Protein AF-A0A0S2LKZ5-F1 (afdb_monomer)

Foldseek 3Di:
DEEAALFAWKQWLNDTATPADVLSCPQPPHDPVVSVVVNVVVLVVVQPDQKDKGFDPVCVVVVPPDTDIDIDGNTDMGHPCRVQVVVVHDYDYHNHGPLADGDPVSVVSLVVVLVPDDPPDDDDYDYPPCAASVLLSQLVSVCVVDVVPDPSVRSLVVSCVVCVHDLQDPPDDPVVPPSNVSSVNSNVVNVD

InterPro domains:
  IPR000387 Tyrosine-specific protein phosphatases domain [PS50056] (108-174)
  IPR016130 Protein-tyrosine phosphatase, active site [PS00383] (125-135)
  IPR029021 Protein-tyrosine phosphatase-like [G3DSA:3.90.190.10] (1-192)
  IPR029021 Protein-tyrosine phosphatase-like [SSF52799] (2-164)

Mean predicted aligned error: 5.83 Å

Radius of gyration: 17.97 Å; Cα contacts (8 Å, |Δi|>4): 237; chains: 1; bounding box: 37×39×51 Å

Organism: Xanthomonas campestris pv. campestris (NCBI:txid340)

pLDDT: mean 88.39, std 14.22, range [44.22, 98.44]

Solvent-accessible surface area (backbone atoms only — not comparable to full-atom values): 11275 Å² total; per-residue (Å²): 64,39,40,35,48,26,44,36,53,34,32,51,62,84,40,86,46,62,67,77,41,80,83,45,50,63,37,62,92,53,54,64,68,57,28,52,50,50,27,52,51,50,52,54,59,54,70,72,40,61,62,49,78,47,67,41,67,70,29,65,72,66,66,41,94,76,51,55,63,51,80,38,71,64,53,59,70,39,48,63,59,57,54,39,45,75,72,74,42,66,71,44,83,32,65,31,46,66,76,53,62,72,51,70,70,51,49,54,52,48,52,55,50,61,72,70,53,58,92,87,62,77,89,48,69,35,40,96,78,61,27,59,63,21,48,52,54,52,51,50,53,47,44,78,75,36,54,92,83,43,53,71,68,57,54,53,53,53,48,40,71,78,48,73,54,70,61,80,61,82,84,62,88,38,78,92,69,82,49,48,66,45,46,50,54,42,64,60,55,75,83,109

Sequence (192 aa):
VLDAREESHAIVGGYPGTWRTPNNWGNAGKSRDEALADEQQRIQALKSQETVHIFHRKDVKSEARNPRGATLSKPLIFSEEELVRAAGAKYVRLTVTDHLSPRADDIDAFIAMEREMAHDERLHVHCGMGLGRTTIFIVMHDILRNAAMLSFDDIIERQRKFNPGRSLDNNKDVSDKGRSEFRNERSEFLPL

Secondary structure (DSSP, 8-state):
-EE---S-EEEETTEEEE---GGG-TTTT--HHHHHHHHHHHHHHHHT-SEEEE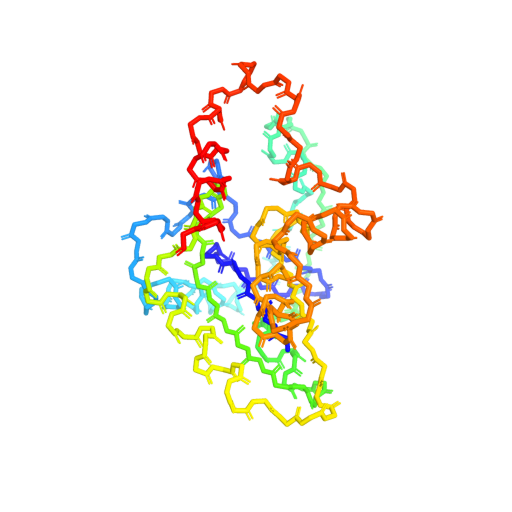E-HHHHHTT-SS--EEEEES--EE-HHHHHHHTT---EE--PPTTSPPPHHHHHHHHHHHHH--TT----EE-SSSSHHHHHHHHHHHHHHHTTTS-HHHHHHHHHHH--SSSS-SSS--GGGT-HHHHHHHHHHTT-

Nearest PDB structures (foldseek):
  7sdb-assembly1_A  TM=9.146E-01  e=4.843E-12  Legionella pneumophila str. Paris
  4tvv-assembly3_C  TM=9.130E-01  e=7.368E-12  Legionella pneumophila subsp. pneumophila str. Philadelphia 1
  7k6y-assembly1_B  TM=8.973E-01  e=5.460E-12  Solidesulfovibrio magneticus
  4tvv-assembly4_D  TM=8.897E-01  e=1.342E-11  Legionella pneumophila subsp. pneumophila str. Philadelphia 1
  7k6w-assembly1_D  TM=9.037E-01  e=3.297E-11  Solidesulfovibrio magneticus

Structure (mmCIF, N/CA/C/O backbone):
data_AF-A0A0S2LKZ5-F1
#
_entry.id   AF-A0A0S2LKZ5-F1
#
loop_
_atom_site.group_PDB
_atom_site.id
_atom_site.type_symbol
_atom_site.label_atom_id
_atom_site.label_alt_id
_atom_site.label_comp_id
_atom_site.label_asym_id
_atom_site.label_entity_id
_atom_site.label_seq_id
_atom_site.pdbx_PDB_ins_code
_atom_site.Cartn_x
_atom_site.Cartn_y
_atom_site.Cartn_z
_atom_site.occupancy
_atom_site.B_iso_or_equiv
_atom_site.auth_seq_id
_atom_site.auth_comp_id
_atom_site.auth_asym_id
_atom_site.auth_atom_id
_atom_site.pdbx_PDB_model_num
ATOM 1 N N . VAL A 1 1 ? -4.891 -6.788 -7.099 1.00 97.56 1 VAL A N 1
ATOM 2 C CA . VAL A 1 1 ? -4.680 -5.545 -6.325 1.00 97.56 1 VAL A CA 1
ATOM 3 C C . VAL A 1 1 ? -3.254 -5.549 -5.824 1.00 97.56 1 VAL A C 1
ATOM 5 O O . VAL A 1 1 ? -2.851 -6.539 -5.224 1.00 97.56 1 VAL A O 1
ATOM 8 N N . LEU A 1 2 ? -2.509 -4.496 -6.143 1.00 98.25 2 LEU A N 1
ATOM 9 C CA . LEU A 1 2 ? -1.170 -4.237 -5.642 1.00 98.25 2 LEU A CA 1
ATOM 10 C C . LEU A 1 2 ? -1.254 -3.133 -4.592 1.00 98.25 2 LEU A C 1
ATOM 12 O O . LEU A 1 2 ? -1.451 -1.958 -4.921 1.00 98.25 2 LEU A O 1
ATOM 16 N N . ASP A 1 3 ? -1.087 -3.538 -3.344 1.00 98.25 3 ASP A N 1
ATOM 17 C CA . ASP A 1 3 ? -0.989 -2.635 -2.216 1.00 98.25 3 ASP A CA 1
ATOM 18 C C . ASP A 1 3 ? 0.480 -2.278 -1.974 1.00 98.25 3 ASP A C 1
ATOM 20 O O . ASP A 1 3 ? 1.286 -3.126 -1.592 1.00 98.25 3 ASP A O 1
ATOM 24 N N . ALA A 1 4 ? 0.835 -1.014 -2.206 1.00 97.50 4 ALA A N 1
ATOM 25 C CA . ALA A 1 4 ? 2.201 -0.514 -2.062 1.00 97.50 4 ALA A CA 1
ATOM 26 C C . ALA A 1 4 ? 2.485 0.104 -0.678 1.00 97.50 4 ALA A C 1
ATOM 28 O O . ALA A 1 4 ? 3.341 0.984 -0.556 1.00 97.50 4 ALA A O 1
ATOM 29 N N . ARG A 1 5 ? 1.717 -0.239 0.362 1.00 97.69 5 ARG A N 1
ATOM 30 C CA . ARG A 1 5 ? 1.794 0.427 1.670 1.00 97.69 5 ARG A CA 1
ATOM 31 C C . ARG A 1 5 ? 2.687 -0.320 2.653 1.00 97.69 5 ARG A C 1
ATOM 33 O O . ARG A 1 5 ? 2.419 -1.455 3.014 1.00 97.69 5 ARG A O 1
ATOM 40 N N . GLU A 1 6 ? 3.721 0.327 3.176 1.00 97.50 6 GLU A N 1
ATOM 41 C CA . GLU A 1 6 ? 4.466 -0.215 4.323 1.00 97.50 6 GLU A CA 1
ATOM 42 C C . GLU A 1 6 ? 3.703 -0.036 5.642 1.00 97.50 6 GLU A C 1
ATOM 44 O O . GLU A 1 6 ? 3.784 -0.873 6.541 1.00 97.50 6 GLU A O 1
ATOM 49 N N . GLU A 1 7 ? 2.943 1.053 5.770 1.00 97.19 7 GLU A N 1
ATOM 50 C CA . GLU A 1 7 ? 2.238 1.355 7.006 1.00 97.19 7 GLU A CA 1
ATOM 51 C C 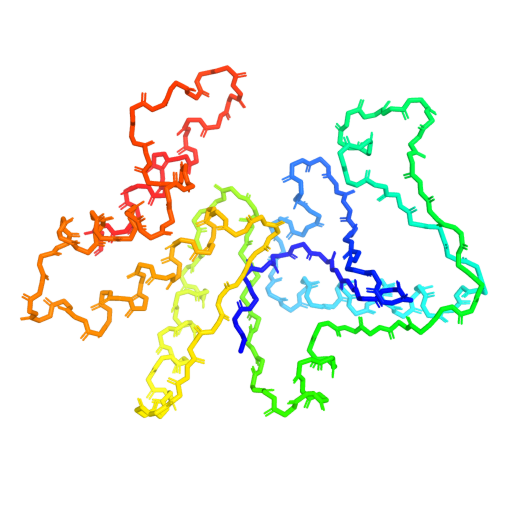. GLU A 1 7 ? 1.104 0.359 7.293 1.00 97.19 7 GLU A C 1
ATOM 53 O O . GLU A 1 7 ? 0.282 0.064 6.418 1.00 97.19 7 GLU A O 1
ATOM 58 N N . SER A 1 8 ? 1.028 -0.103 8.543 1.00 98.19 8 SER A N 1
ATOM 59 C CA . SER A 1 8 ? -0.008 -1.030 8.998 1.00 98.19 8 SER A CA 1
ATOM 60 C C . SER A 1 8 ? -1.403 -0.425 8.835 1.00 98.19 8 SER A C 1
ATOM 62 O O . SER A 1 8 ? -1.666 0.717 9.248 1.00 98.19 8 SER A O 1
ATOM 64 N N . HIS A 1 9 ? -2.324 -1.197 8.268 1.00 98.19 9 HIS A N 1
ATOM 65 C CA . HIS A 1 9 ? -3.699 -0.776 8.033 1.00 98.19 9 HIS A CA 1
ATOM 66 C C . HIS A 1 9 ? -4.701 -1.926 8.114 1.00 98.19 9 HIS A C 1
ATOM 68 O O . HIS A 1 9 ? -4.347 -3.097 8.155 1.00 98.19 9 HIS A O 1
ATOM 74 N N . ALA A 1 10 ? -5.978 -1.561 8.197 1.00 98.06 10 ALA A N 1
ATOM 75 C CA . ALA A 1 10 ? -7.087 -2.497 8.321 1.00 98.06 10 ALA A CA 1
ATOM 76 C C . ALA A 1 10 ? -8.386 -1.848 7.841 1.00 98.06 10 ALA A C 1
ATOM 78 O O . ALA A 1 10 ? -8.495 -0.622 7.795 1.00 98.06 10 ALA A O 1
ATOM 79 N N . ILE A 1 11 ? -9.396 -2.660 7.558 1.00 98.00 11 ILE A N 1
ATOM 80 C CA . ILE A 1 11 ? -10.775 -2.213 7.362 1.00 98.00 11 ILE A CA 1
ATOM 81 C C . ILE A 1 11 ? -11.516 -2.398 8.685 1.00 98.00 11 ILE A C 1
ATOM 83 O O . ILE A 1 11 ? -11.564 -3.507 9.204 1.00 98.00 11 ILE A O 1
ATOM 87 N N . VAL A 1 12 ? -12.088 -1.327 9.238 1.00 97.94 12 VAL A N 1
ATOM 88 C CA . VAL A 1 12 ? -12.744 -1.308 10.556 1.00 97.94 12 VAL A CA 1
ATOM 89 C C . VAL A 1 12 ? -14.179 -0.826 10.389 1.00 97.94 12 VAL A C 1
ATOM 91 O O . VAL A 1 12 ? -14.413 0.347 10.116 1.00 97.94 12 VAL A O 1
ATOM 94 N N . GLY A 1 13 ? -15.155 -1.724 10.516 1.00 95.81 13 GLY A N 1
ATOM 95 C CA . GLY A 1 13 ? -16.575 -1.400 10.342 1.00 95.81 13 GLY A CA 1
ATOM 96 C C . GLY A 1 13 ? -16.891 -0.782 8.976 1.00 95.81 13 GLY A C 1
ATOM 97 O O . GLY A 1 13 ? -17.734 0.103 8.888 1.00 95.81 13 GLY A O 1
ATOM 98 N N . GLY A 1 14 ? -16.167 -1.193 7.929 1.00 94.62 14 GLY A N 1
ATOM 99 C CA . GLY A 1 14 ? -16.273 -0.635 6.576 1.00 94.62 14 GLY A CA 1
ATOM 100 C C . GLY A 1 14 ? -15.399 0.597 6.306 1.00 94.62 14 GLY A C 1
ATOM 101 O O . GLY A 1 14 ? -15.318 1.038 5.162 1.00 94.62 14 GLY A O 1
ATOM 102 N N . TYR A 1 15 ? -14.702 1.138 7.309 1.00 96.25 15 TYR A N 1
ATOM 103 C CA . TYR A 1 15 ? -13.794 2.271 7.130 1.00 96.25 15 TYR A CA 1
ATOM 104 C C . TYR A 1 15 ? -12.347 1.803 6.919 1.00 96.25 15 TYR A C 1
ATOM 106 O O . TYR A 1 15 ? -11.832 1.064 7.759 1.00 96.25 15 TYR A O 1
ATOM 114 N N . PRO A 1 16 ? -11.641 2.260 5.867 1.00 95.50 16 PRO A N 1
ATOM 115 C CA . PRO A 1 16 ? -10.206 2.029 5.749 1.00 95.50 16 PRO A CA 1
ATOM 116 C C . PRO A 1 16 ? -9.457 2.835 6.820 1.00 95.50 16 PRO A C 1
ATOM 118 O O . PRO A 1 16 ? -9.459 4.068 6.825 1.00 95.50 16 PRO A O 1
ATOM 121 N N . GLY A 1 17 ? -8.830 2.121 7.749 1.00 95.69 17 GLY A N 1
ATOM 122 C CA . GLY A 1 17 ? -8.057 2.645 8.869 1.00 95.69 17 GLY A CA 1
ATOM 123 C C . GLY A 1 17 ? -6.556 2.464 8.665 1.00 95.69 17 GLY A C 1
ATOM 124 O O . GLY A 1 17 ? -6.099 1.669 7.852 1.00 95.69 17 GLY A O 1
ATOM 125 N N . THR A 1 18 ? -5.742 3.240 9.375 1.00 96.00 18 THR A N 1
ATOM 126 C CA . THR A 1 18 ? -4.273 3.151 9.323 1.00 96.00 18 THR A CA 1
ATOM 127 C C . THR A 1 18 ? -3.708 3.570 10.664 1.00 96.00 18 THR A C 1
ATOM 129 O O . THR A 1 18 ? -4.119 4.605 11.197 1.00 96.00 18 THR A O 1
ATOM 132 N N . TRP A 1 19 ? -2.743 2.816 11.188 1.00 95.88 19 TRP A N 1
ATOM 133 C CA . TRP A 1 19 ? -2.006 3.219 12.384 1.00 95.88 19 TRP A CA 1
ATOM 134 C C . TRP A 1 19 ? -1.007 4.314 12.020 1.00 95.88 19 TRP A C 1
ATOM 136 O O . TRP A 1 19 ? 0.120 4.064 11.600 1.00 95.88 19 TRP A O 1
ATOM 146 N N . ARG A 1 20 ? -1.464 5.562 12.123 1.00 90.69 20 ARG A N 1
ATOM 147 C CA . ARG A 1 20 ? -0.710 6.734 11.682 1.00 90.69 20 ARG A CA 1
ATOM 148 C C . ARG A 1 20 ? 0.376 7.113 12.690 1.00 90.69 20 ARG A C 1
ATOM 150 O O . ARG A 1 20 ? 0.081 7.373 13.850 1.00 90.69 20 ARG A O 1
ATOM 157 N N . THR A 1 21 ? 1.596 7.274 12.195 1.00 89.56 21 THR A N 1
ATOM 158 C CA . THR A 1 21 ? 2.738 7.871 12.905 1.00 89.56 21 THR A CA 1
ATOM 159 C C . THR A 1 21 ? 3.203 9.149 12.185 1.00 89.56 21 THR A C 1
ATOM 161 O O . THR A 1 21 ? 2.728 9.435 11.070 1.00 89.56 21 THR A O 1
ATOM 164 N N . PRO A 1 22 ? 4.106 9.960 12.774 1.00 85.88 22 PRO A N 1
ATOM 165 C CA . PRO A 1 22 ? 4.767 11.044 12.051 1.00 85.88 22 PRO A CA 1
ATOM 166 C C . PRO A 1 22 ? 5.349 10.550 10.720 1.00 85.88 22 PRO A C 1
ATOM 168 O O . PRO A 1 22 ? 5.871 9.444 10.627 1.00 85.88 22 PRO A O 1
ATOM 171 N N . ASN A 1 23 ? 5.176 11.341 9.658 1.00 83.38 23 ASN A N 1
ATOM 172 C CA . ASN A 1 23 ? 5.530 10.980 8.275 1.00 83.38 23 ASN A CA 1
ATOM 173 C C . ASN A 1 23 ? 4.911 9.688 7.711 1.00 83.38 23 ASN A C 1
ATOM 175 O O . ASN A 1 23 ? 5.195 9.362 6.566 1.00 83.38 23 ASN A O 1
ATOM 179 N N . ASN A 1 24 ? 3.990 9.031 8.431 1.00 87.69 24 ASN A N 1
ATOM 180 C CA . ASN A 1 24 ? 3.416 7.735 8.053 1.00 87.69 24 ASN A CA 1
ATOM 181 C C . ASN A 1 24 ? 4.455 6.593 8.033 1.00 87.69 24 ASN A C 1
ATOM 183 O O . ASN A 1 24 ? 4.301 5.631 7.290 1.00 87.69 24 ASN A O 1
ATOM 187 N N . TRP A 1 25 ? 5.506 6.711 8.846 1.00 91.19 25 TRP A N 1
ATOM 188 C CA . TRP A 1 25 ? 6.661 5.807 8.909 1.00 91.19 25 TRP A CA 1
ATOM 189 C C . TRP A 1 25 ? 6.557 4.817 10.076 1.00 91.19 25 TRP A C 1
ATOM 191 O O . TRP A 1 25 ? 7.481 4.658 10.864 1.00 91.19 25 TRP A O 1
ATOM 201 N N . GLY A 1 26 ? 5.391 4.191 10.259 1.00 91.12 26 GLY A N 1
ATOM 202 C CA . GLY A 1 26 ? 5.153 3.282 11.392 1.00 91.12 26 GLY A CA 1
ATOM 203 C C . GLY A 1 26 ? 5.994 2.003 11.346 1.00 91.12 26 GLY A C 1
ATOM 204 O O . GLY A 1 26 ? 6.242 1.398 12.385 1.00 91.12 26 GLY A O 1
ATOM 205 N N . ASN A 1 27 ? 6.451 1.633 10.149 1.00 95.81 27 ASN A N 1
ATOM 206 C CA . ASN A 1 27 ? 7.238 0.437 9.873 1.00 95.81 27 ASN A CA 1
ATOM 207 C C . ASN A 1 27 ? 8.535 0.756 9.108 1.00 95.81 27 ASN A C 1
ATOM 209 O O . ASN A 1 27 ? 9.167 -0.163 8.598 1.00 95.81 27 ASN A O 1
ATOM 213 N N . ALA A 1 28 ? 8.947 2.027 9.042 1.00 92.81 28 ALA A N 1
ATOM 214 C CA . ALA A 1 28 ? 10.154 2.403 8.313 1.00 92.81 28 ALA A CA 1
ATOM 215 C C . ALA A 1 28 ? 11.382 1.703 8.911 1.00 92.81 28 ALA A C 1
ATOM 217 O O . ALA A 1 28 ? 11.569 1.689 10.129 1.00 92.81 28 ALA A O 1
ATOM 218 N N . GLY A 1 29 ? 12.208 1.120 8.044 1.00 91.31 29 GLY A N 1
ATOM 219 C CA . GLY A 1 29 ? 13.393 0.354 8.437 1.00 91.31 29 GLY A CA 1
ATOM 220 C C . GLY A 1 29 ? 13.120 -1.101 8.829 1.00 91.31 29 GLY A C 1
ATOM 221 O O . GLY A 1 29 ? 14.076 -1.841 9.041 1.00 91.31 29 GLY A O 1
ATOM 222 N N . LYS A 1 30 ? 11.855 -1.539 8.889 1.00 94.50 30 LYS A N 1
ATOM 223 C CA . LYS A 1 30 ? 11.518 -2.956 9.065 1.00 94.50 30 LYS A CA 1
ATOM 224 C C . LYS A 1 30 ? 11.683 -3.728 7.754 1.00 94.50 30 LYS A C 1
ATOM 226 O O . LYS A 1 30 ? 11.477 -3.209 6.650 1.00 94.50 30 LYS A O 1
ATOM 231 N N . SER A 1 31 ? 12.001 -5.008 7.878 1.00 94.50 31 SER A N 1
ATOM 232 C CA . SER A 1 31 ? 11.837 -5.967 6.789 1.00 94.50 31 SER A CA 1
ATOM 233 C C . SER A 1 31 ? 10.355 -6.146 6.430 1.00 94.50 31 SER A C 1
ATOM 235 O O . SER A 1 31 ? 9.449 -5.751 7.172 1.00 94.50 31 SER A O 1
ATOM 237 N N . ARG A 1 32 ? 10.099 -6.767 5.274 1.00 93.69 32 ARG A N 1
ATOM 238 C CA . ARG A 1 32 ? 8.743 -7.107 4.825 1.00 93.69 32 ARG A CA 1
ATOM 239 C C . ARG A 1 32 ? 7.999 -7.941 5.873 1.00 93.69 32 ARG A C 1
ATOM 241 O O . ARG A 1 32 ? 6.877 -7.596 6.235 1.00 93.69 32 ARG A O 1
ATOM 248 N N . ASP A 1 33 ? 8.630 -8.995 6.380 1.00 95.81 33 ASP A N 1
ATOM 249 C CA . ASP A 1 33 ? 7.999 -9.925 7.320 1.00 95.81 33 ASP A CA 1
ATOM 250 C C . ASP A 1 33 ? 7.687 -9.254 8.660 1.00 95.81 33 ASP A C 1
ATOM 252 O O . ASP A 1 33 ? 6.613 -9.456 9.224 1.00 95.81 33 ASP A O 1
ATOM 256 N N . GLU A 1 34 ? 8.571 -8.378 9.140 1.00 97.62 34 GLU A N 1
ATOM 257 C CA . GLU A 1 34 ? 8.336 -7.598 10.358 1.00 97.62 34 GLU A CA 1
ATOM 258 C C . GLU A 1 34 ? 7.187 -6.592 10.201 1.00 97.62 34 GLU A C 1
ATOM 260 O O . GLU A 1 34 ? 6.412 -6.393 11.139 1.00 97.62 34 GLU A O 1
ATOM 265 N N . ALA A 1 35 ? 7.051 -5.955 9.033 1.00 97.00 35 ALA A N 1
ATOM 266 C CA . ALA A 1 35 ? 5.940 -5.046 8.756 1.00 97.00 35 ALA A CA 1
ATOM 267 C C . ALA A 1 35 ? 4.597 -5.797 8.680 1.00 97.00 35 ALA A C 1
ATOM 269 O O . ALA A 1 35 ? 3.606 -5.340 9.254 1.00 97.00 35 ALA A O 1
ATOM 270 N N . LEU A 1 36 ? 4.569 -6.969 8.034 1.00 97.25 36 LEU A N 1
ATOM 271 C CA . LEU A 1 36 ? 3.379 -7.827 7.967 1.00 97.25 36 LEU A CA 1
ATOM 272 C C . LEU A 1 36 ? 2.995 -8.377 9.348 1.00 97.25 36 LEU A C 1
ATOM 274 O O . LEU A 1 36 ? 1.816 -8.377 9.707 1.00 97.25 36 LEU A O 1
ATOM 278 N N . ALA A 1 37 ? 3.979 -8.795 10.148 1.00 98.00 37 ALA A N 1
ATOM 279 C CA . ALA A 1 37 ? 3.751 -9.261 11.512 1.00 98.00 37 ALA A CA 1
ATOM 280 C C . ALA A 1 37 ? 3.218 -8.140 12.420 1.00 98.00 37 ALA A C 1
ATOM 282 O O . ALA A 1 37 ? 2.292 -8.376 13.197 1.00 98.00 37 ALA A O 1
ATOM 283 N N . ASP A 1 38 ? 3.748 -6.916 12.307 1.00 98.25 38 ASP A N 1
ATOM 284 C CA . ASP A 1 38 ? 3.231 -5.747 13.031 1.00 98.25 38 ASP A CA 1
ATOM 285 C C . ASP A 1 38 ? 1.769 -5.451 12.654 1.00 98.25 38 ASP A C 1
ATOM 287 O O . ASP A 1 38 ? 0.931 -5.283 13.544 1.00 98.25 38 ASP A O 1
ATOM 291 N N . GLU A 1 39 ? 1.433 -5.449 11.360 1.00 98.44 39 GLU A N 1
ATOM 292 C CA . GLU A 1 39 ? 0.055 -5.249 10.894 1.00 98.44 39 GLU A CA 1
ATOM 293 C C . GLU A 1 39 ? -0.884 -6.329 11.443 1.00 98.44 39 GLU A C 1
ATOM 295 O O . GLU A 1 39 ? -1.932 -6.012 12.016 1.00 98.44 39 GLU A O 1
ATOM 300 N N . GLN A 1 40 ? -0.484 -7.600 11.355 1.00 98.19 40 GLN A N 1
ATOM 301 C CA . GLN A 1 40 ? -1.273 -8.715 11.866 1.00 98.19 40 GLN A CA 1
ATOM 302 C C . GLN A 1 40 ? -1.503 -8.597 13.377 1.00 98.19 40 GLN A C 1
ATOM 304 O O . GLN A 1 40 ? -2.642 -8.716 13.831 1.00 98.19 40 GLN A O 1
ATOM 309 N N . GLN A 1 41 ? -0.459 -8.315 14.162 1.00 98.38 41 GLN A N 1
ATOM 310 C CA . GLN A 1 41 ? -0.575 -8.146 15.613 1.00 98.38 41 GLN A CA 1
ATOM 311 C C . GLN A 1 41 ? -1.527 -7.002 15.976 1.00 98.38 41 GLN A C 1
ATOM 313 O O . GLN A 1 41 ? -2.381 -7.160 16.851 1.00 98.38 41 GLN A O 1
ATOM 318 N N . ARG A 1 42 ? -1.440 -5.867 15.273 1.00 98.25 42 ARG A N 1
ATOM 319 C CA . ARG A 1 42 ? -2.342 -4.727 15.482 1.00 98.25 42 ARG A CA 1
ATOM 320 C C . ARG A 1 42 ? -3.786 -5.054 15.129 1.00 98.25 42 ARG A C 1
ATOM 322 O O . ARG A 1 42 ? -4.683 -4.674 15.878 1.00 98.25 42 ARG A O 1
ATOM 329 N N . ILE A 1 43 ? -4.021 -5.776 14.033 1.00 98.31 43 ILE A N 1
ATOM 330 C CA . ILE A 1 43 ? -5.359 -6.242 13.649 1.00 98.31 43 ILE A CA 1
ATOM 331 C C . ILE A 1 43 ? -5.932 -7.169 14.724 1.00 98.31 43 ILE A C 1
ATOM 333 O O . ILE A 1 43 ? -7.087 -6.998 15.105 1.00 98.31 43 ILE A O 1
ATOM 337 N N . GLN A 1 44 ? -5.143 -8.109 15.255 1.00 98.00 44 GLN A N 1
ATOM 338 C CA . GLN A 1 44 ? -5.604 -9.005 16.323 1.00 98.00 44 GLN A CA 1
ATOM 339 C C . GLN A 1 44 ? -5.911 -8.249 17.620 1.00 98.00 44 GLN A C 1
ATOM 341 O O . GLN A 1 44 ? -6.954 -8.471 18.233 1.00 98.00 44 GLN A O 1
ATOM 346 N N . ALA A 1 45 ? -5.052 -7.303 18.005 1.00 97.69 45 ALA A N 1
ATOM 347 C CA . ALA A 1 45 ? -5.293 -6.444 19.160 1.00 97.69 45 ALA A CA 1
ATOM 348 C C . ALA A 1 45 ? -6.543 -5.568 18.984 1.00 97.69 45 ALA A C 1
ATOM 350 O O . ALA A 1 45 ? -7.249 -5.301 19.953 1.00 97.69 45 ALA A O 1
ATOM 351 N N . LEU A 1 46 ? -6.841 -5.133 17.756 1.00 96.75 46 LEU A N 1
ATOM 352 C CA . LEU A 1 46 ? -8.051 -4.375 17.451 1.00 96.75 46 LEU A CA 1
ATOM 353 C C . LEU A 1 46 ? -9.304 -5.262 17.485 1.00 96.75 46 LEU A C 1
ATOM 355 O O . LEU A 1 46 ? -10.329 -4.834 18.008 1.00 96.75 46 LEU A O 1
ATOM 359 N N . LYS A 1 47 ? -9.211 -6.504 16.985 1.00 97.31 47 LYS A N 1
ATOM 360 C CA . LYS A 1 47 ? -10.285 -7.516 17.018 1.00 97.31 47 LYS A CA 1
ATOM 361 C C . LYS A 1 47 ? -10.707 -7.899 18.441 1.00 97.31 47 LYS A C 1
ATOM 363 O O . LYS A 1 47 ? -11.847 -8.311 18.628 1.00 97.31 47 LYS A O 1
ATOM 368 N N . SER A 1 48 ? -9.834 -7.746 19.440 1.00 97.06 48 SER A N 1
ATOM 369 C CA . SER A 1 48 ? -10.172 -8.014 20.845 1.00 97.06 48 SER A CA 1
ATOM 370 C C . SER A 1 48 ? -10.889 -6.858 21.555 1.00 97.06 48 SER A C 1
ATOM 372 O O . SER A 1 48 ? -11.336 -7.032 22.689 1.00 97.06 48 SER A O 1
ATOM 374 N N . GLN A 1 49 ? -11.023 -5.690 20.918 1.00 97.44 49 GLN A N 1
ATOM 375 C CA . GLN A 1 49 ? -11.701 -4.537 21.511 1.00 97.44 49 GLN A CA 1
ATOM 376 C C . GLN A 1 49 ? -13.212 -4.596 21.270 1.00 97.44 49 GLN A C 1
ATOM 378 O O . GLN A 1 49 ? -13.671 -4.746 20.138 1.00 97.44 49 GLN A O 1
ATOM 383 N N . GLU A 1 50 ? -14.012 -4.383 22.318 1.00 96.56 50 GLU A N 1
ATOM 384 C CA . GLU A 1 50 ? -15.468 -4.246 22.158 1.00 96.56 50 GLU A CA 1
ATOM 385 C C . GLU A 1 50 ? -15.872 -2.909 21.529 1.00 96.56 50 GLU A C 1
ATOM 387 O O . GLU A 1 50 ? -16.925 -2.811 20.902 1.00 96.56 50 GLU A O 1
ATOM 392 N N . THR A 1 51 ? -15.057 -1.871 21.715 1.00 97.75 51 THR A N 1
ATOM 393 C CA . THR A 1 51 ? -15.298 -0.528 21.184 1.00 97.75 51 THR A CA 1
ATOM 394 C C . THR A 1 51 ? -14.036 -0.017 20.511 1.00 97.75 51 THR A C 1
ATOM 396 O O . THR A 1 51 ? -12.956 -0.061 21.096 1.00 97.75 51 THR A O 1
ATOM 399 N N . VAL A 1 52 ? -14.175 0.490 19.287 1.00 97.69 52 VAL A N 1
ATOM 400 C CA . VAL A 1 52 ? -13.068 1.048 18.506 1.00 97.69 52 VAL A CA 1
ATOM 401 C C . VAL A 1 52 ? -13.370 2.493 18.139 1.00 97.69 52 VAL A C 1
ATOM 403 O O . VAL A 1 52 ? -14.434 2.801 17.600 1.00 97.69 52 VAL A O 1
ATOM 406 N N . HIS A 1 53 ? -12.407 3.375 18.390 1.00 96.50 53 HIS A N 1
ATOM 407 C CA . HIS A 1 53 ? -12.454 4.765 17.955 1.00 96.50 53 HIS A CA 1
ATOM 408 C C . HIS A 1 53 ? -11.592 4.945 16.709 1.00 96.50 53 HIS A C 1
ATOM 410 O O . HIS A 1 53 ? -10.409 4.604 16.705 1.00 96.50 53 HIS A O 1
ATOM 416 N N . ILE A 1 54 ? -12.179 5.510 15.659 1.00 96.44 54 ILE A N 1
ATOM 417 C CA . ILE A 1 54 ? -11.458 5.908 14.450 1.00 96.44 54 ILE A CA 1
ATOM 418 C C . ILE A 1 54 ? -11.493 7.424 14.310 1.00 96.44 54 ILE A C 1
ATOM 420 O O . ILE A 1 54 ? -12.505 8.060 14.599 1.00 96.44 54 ILE A O 1
ATOM 424 N N . PHE A 1 55 ? -10.393 8.005 13.837 1.00 96.56 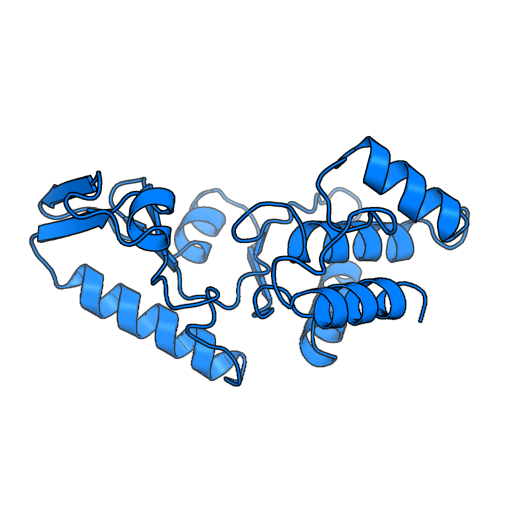55 PHE A N 1
ATOM 425 C CA . PHE A 1 55 ? -10.247 9.450 13.685 1.00 96.56 55 PHE A CA 1
ATOM 426 C C . PHE A 1 55 ? -9.971 9.834 12.236 1.00 96.56 55 PHE A C 1
ATOM 428 O O . PHE A 1 55 ? -9.298 9.126 11.484 1.00 96.56 55 PHE A O 1
ATOM 435 N N . HIS A 1 56 ? -10.464 11.002 11.843 1.00 94.31 56 HIS A N 1
ATOM 436 C CA . HIS A 1 56 ? -10.272 11.543 10.515 1.00 94.31 56 HIS A CA 1
ATOM 437 C C . HIS A 1 56 ? -8.797 11.906 10.298 1.00 94.31 56 HIS A C 1
ATOM 439 O O . HIS A 1 56 ? -8.215 12.736 10.999 1.00 94.31 56 HIS A O 1
ATOM 445 N N . ARG A 1 57 ? -8.193 11.325 9.256 1.00 90.00 57 ARG A N 1
ATOM 446 C CA . ARG A 1 57 ? -6.756 11.426 8.949 1.00 90.00 57 ARG A CA 1
ATOM 447 C C . ARG A 1 57 ? -6.199 12.854 8.962 1.00 90.00 57 ARG A C 1
ATOM 449 O O . ARG A 1 57 ? -5.071 13.054 9.410 1.00 90.00 57 ARG A O 1
ATOM 456 N N . LYS A 1 58 ? -6.924 13.834 8.402 1.00 88.94 58 LYS A N 1
ATOM 457 C CA . LYS A 1 58 ? -6.427 15.225 8.325 1.00 88.94 58 LYS A CA 1
ATOM 458 C C . LYS A 1 58 ? -6.302 15.858 9.709 1.00 88.94 58 LYS A C 1
ATOM 460 O O . LYS A 1 58 ? -5.371 16.621 9.917 1.00 88.94 58 LYS A O 1
ATOM 465 N N . ASP A 1 59 ? -7.188 15.485 10.622 1.00 92.56 59 ASP A N 1
ATOM 466 C CA . ASP A 1 59 ? -7.320 16.098 11.938 1.00 92.56 59 ASP A CA 1
ATOM 467 C C . ASP A 1 59 ? -6.253 15.524 12.873 1.00 92.56 59 ASP A C 1
ATOM 469 O O . ASP A 1 59 ? -5.596 16.270 13.588 1.00 92.56 59 ASP A O 1
ATOM 473 N N . VAL A 1 60 ? -5.982 14.215 12.761 1.00 89.88 60 VAL A N 1
ATOM 474 C CA . VAL A 1 60 ? -4.820 13.578 13.403 1.00 89.88 60 VAL A CA 1
ATOM 475 C C . VAL A 1 60 ? -3.517 14.185 12.881 1.00 89.88 60 VAL A C 1
ATOM 477 O O . VAL A 1 60 ? -2.603 14.452 13.648 1.00 89.88 60 VAL A O 1
ATOM 480 N N . LYS A 1 61 ? -3.416 14.436 11.567 1.00 86.12 61 LYS A N 1
ATOM 481 C CA . LYS A 1 61 ? -2.210 15.029 10.970 1.00 86.12 61 LYS A CA 1
ATOM 482 C C . LYS A 1 61 ? -1.946 16.458 11.456 1.00 86.12 61 LYS A C 1
ATOM 484 O O . LYS A 1 61 ? -0.787 16.837 11.546 1.00 86.12 61 LYS A O 1
ATOM 489 N N . SER A 1 62 ? -2.990 17.252 11.666 1.00 88.50 62 SER A N 1
ATOM 490 C CA . SER A 1 62 ? -2.870 18.637 12.127 1.00 88.50 62 SER A CA 1
ATOM 491 C C . SER A 1 62 ? -2.923 18.769 13.648 1.00 88.50 62 SER A C 1
ATOM 493 O O . SER A 1 62 ? -3.071 19.890 14.121 1.00 88.50 62 SER A O 1
ATOM 495 N N . GLU A 1 63 ? -2.905 17.651 14.384 1.00 88.75 63 GLU A N 1
ATOM 496 C CA . GLU A 1 63 ? -3.037 17.620 15.847 1.00 88.75 63 GLU A CA 1
ATOM 497 C C . GLU A 1 63 ? -4.240 18.444 16.338 1.00 88.75 63 GLU A C 1
ATOM 499 O O . GLU A 1 63 ? -4.171 19.220 17.290 1.00 88.75 63 GLU A O 1
ATOM 504 N N . ALA A 1 64 ? -5.371 18.315 15.636 1.00 90.31 64 ALA A N 1
ATOM 505 C CA . ALA A 1 64 ? -6.572 19.067 15.959 1.00 90.31 64 ALA A CA 1
ATOM 506 C C . ALA A 1 64 ? -7.038 18.735 17.382 1.00 90.31 64 ALA A C 1
ATOM 508 O O . ALA A 1 64 ? -7.195 17.566 17.727 1.00 90.31 64 ALA A O 1
ATOM 509 N N . ARG A 1 65 ? -7.339 19.768 18.180 1.00 91.31 65 ARG A N 1
ATOM 510 C CA . ARG A 1 65 ? -7.782 19.618 19.577 1.00 91.31 65 ARG A CA 1
ATOM 511 C C . ARG A 1 65 ? -8.987 18.681 19.734 1.00 91.31 65 ARG A C 1
ATOM 513 O O . ARG A 1 65 ? -9.028 17.918 20.687 1.00 91.31 65 ARG A O 1
ATOM 520 N N . ASN A 1 66 ? -9.939 18.746 18.801 1.00 91.12 66 ASN A N 1
ATOM 521 C CA . ASN A 1 66 ? -11.102 17.859 18.727 1.00 91.12 66 ASN A CA 1
ATOM 522 C C . ASN A 1 66 ? -11.154 17.217 17.332 1.00 91.12 66 ASN A C 1
ATOM 524 O O . ASN A 1 66 ? -11.763 17.791 16.424 1.00 91.12 66 ASN A O 1
ATOM 528 N N . PRO A 1 67 ? -10.491 16.067 17.122 1.00 94.56 67 PRO A N 1
ATOM 529 C CA . PRO A 1 67 ? -10.488 15.414 15.824 1.00 94.56 67 PRO A CA 1
ATOM 530 C C . PRO A 1 67 ? -11.861 14.810 15.530 1.00 94.56 67 PRO A C 1
ATOM 532 O O . PRO A 1 67 ? -12.467 14.164 16.387 1.00 94.56 67 PRO A O 1
ATOM 535 N N . ARG A 1 68 ? -12.349 14.973 14.296 1.00 96.12 68 ARG A N 1
ATOM 536 C CA . ARG A 1 68 ? -13.542 14.246 13.844 1.00 96.12 68 ARG A CA 1
ATOM 537 C C . ARG A 1 68 ? -13.264 1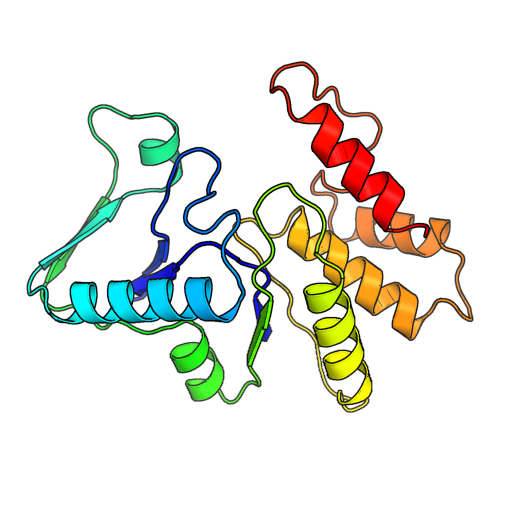2.751 13.902 1.00 96.12 68 ARG A C 1
ATOM 539 O O . ARG A 1 68 ? -12.165 12.314 13.562 1.00 96.12 68 ARG A O 1
ATOM 546 N N . GLY A 1 69 ? -14.261 11.965 14.274 1.00 95.12 69 GLY A N 1
ATOM 547 C CA . GLY A 1 69 ? -14.115 10.524 14.391 1.00 95.12 69 GLY A CA 1
ATOM 548 C C . GLY A 1 69 ? -15.449 9.809 14.502 1.00 95.12 69 GLY A C 1
ATOM 549 O O . GLY A 1 69 ? -16.505 10.440 14.479 1.00 95.12 69 GLY A O 1
ATOM 550 N N . ALA A 1 70 ? -15.379 8.490 14.616 1.00 95.06 70 ALA A N 1
ATOM 551 C CA . ALA A 1 70 ? -16.517 7.629 14.886 1.00 95.06 70 ALA A CA 1
ATOM 552 C C . ALA A 1 70 ? -16.153 6.622 15.980 1.00 95.06 70 ALA A C 1
ATOM 554 O O . ALA A 1 70 ? -15.013 6.157 16.057 1.00 95.06 70 ALA A O 1
ATOM 555 N N . THR A 1 71 ? -17.139 6.288 16.808 1.00 97.50 71 THR A N 1
ATOM 556 C CA . THR A 1 71 ? -17.054 5.223 17.808 1.00 97.50 71 THR A CA 1
ATOM 557 C C . THR A 1 71 ? -17.881 4.052 17.309 1.00 97.50 71 THR A C 1
ATOM 559 O O . THR A 1 71 ? -19.077 4.200 17.065 1.00 97.50 71 THR A O 1
ATOM 562 N N . LEU A 1 72 ? -17.241 2.903 17.140 1.00 97.69 72 LEU A N 1
ATOM 563 C CA . LEU A 1 72 ? -17.851 1.697 16.600 1.00 97.69 72 LEU A CA 1
ATOM 564 C C . LEU A 1 72 ? -17.924 0.640 17.702 1.00 97.69 72 LEU A C 1
ATOM 566 O O . LEU A 1 72 ? -16.910 0.338 18.330 1.00 97.69 72 LEU A O 1
ATOM 570 N N . SER A 1 73 ? -19.110 0.074 17.925 1.00 97.56 73 SER A N 1
ATOM 571 C CA . SER A 1 73 ? -19.305 -1.045 18.853 1.00 97.56 73 SER A CA 1
ATOM 572 C C . SER A 1 73 ? -19.224 -2.364 18.092 1.00 97.56 73 SER A C 1
ATOM 574 O O . SER A 1 73 ? -19.911 -2.531 17.085 1.00 97.56 73 SER A O 1
ATOM 576 N N . LYS A 1 74 ? -18.356 -3.268 18.557 1.00 96.25 74 LYS A N 1
ATOM 577 C CA . LYS A 1 74 ? -18.081 -4.600 17.993 1.00 96.25 74 LYS A CA 1
ATOM 578 C C . LYS A 1 74 ? -17.991 -4.599 16.454 1.00 96.25 74 LYS A C 1
ATOM 580 O O . LYS A 1 74 ? -18.700 -5.370 15.805 1.00 96.25 74 LYS A O 1
ATOM 585 N N . PRO A 1 75 ? -17.173 -3.714 15.842 1.00 97.62 75 PRO A N 1
ATOM 586 C CA . PRO A 1 75 ? -17.089 -3.634 14.390 1.00 97.62 75 PRO A CA 1
ATOM 587 C C . PRO A 1 75 ? -16.479 -4.904 13.792 1.00 97.62 75 PRO A C 1
ATOM 589 O O . PRO A 1 75 ? -15.584 -5.515 14.374 1.00 97.62 75 PRO A O 1
ATOM 592 N N . LEU A 1 76 ? -16.894 -5.243 12.571 1.00 97.19 76 LEU A N 1
ATOM 593 C CA . LEU A 1 76 ? -16.158 -6.199 11.745 1.00 97.19 76 LEU A CA 1
ATOM 594 C C . LEU A 1 76 ? -14.797 -5.607 11.363 1.00 97.19 76 LEU A C 1
ATOM 596 O O . LEU A 1 76 ? -14.723 -4.441 10.967 1.00 97.19 76 LEU A O 1
ATOM 600 N N . ILE A 1 77 ? -13.734 -6.401 11.476 1.00 98.12 77 ILE A N 1
ATOM 601 C CA . ILE A 1 77 ? -12.362 -5.971 11.190 1.00 98.12 77 ILE A CA 1
ATOM 602 C C . ILE A 1 77 ? -11.723 -6.960 10.222 1.00 98.12 77 ILE A C 1
ATOM 604 O O . ILE A 1 77 ? -11.696 -8.159 10.502 1.00 98.12 77 ILE A O 1
ATOM 608 N N . PHE A 1 78 ? -11.168 -6.445 9.128 1.00 97.38 78 PHE A N 1
ATOM 609 C CA . PHE A 1 78 ? -10.504 -7.241 8.097 1.00 97.38 78 PHE A CA 1
ATOM 610 C C . PHE A 1 78 ? -9.132 -6.661 7.759 1.00 97.38 78 PHE A C 1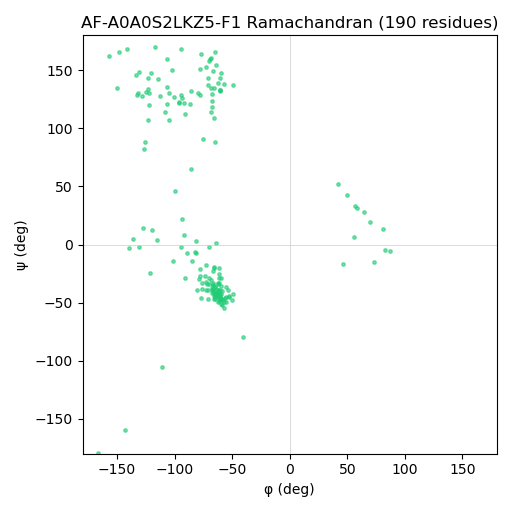
ATOM 612 O O . PHE A 1 78 ? -8.949 -5.440 7.793 1.00 97.38 78 PHE A O 1
ATOM 619 N N . SER A 1 79 ? -8.181 -7.516 7.392 1.00 98.38 79 SER A N 1
ATOM 620 C CA . SER A 1 79 ? -7.049 -7.067 6.582 1.00 98.38 79 SER A CA 1
ATOM 621 C C . SER A 1 79 ? -7.535 -6.706 5.175 1.00 98.38 79 SER A C 1
ATOM 623 O O . SER A 1 79 ? -8.615 -7.116 4.737 1.00 98.38 79 SER A O 1
ATOM 625 N N . GLU A 1 80 ? -6.743 -5.924 4.448 1.00 98.25 80 GLU A N 1
ATOM 626 C CA . GLU A 1 80 ? -7.071 -5.629 3.055 1.00 98.25 80 GLU A CA 1
ATOM 627 C C . GLU A 1 80 ? -7.020 -6.897 2.187 1.00 98.25 80 GLU A C 1
ATOM 629 O O . GLU A 1 80 ? -7.889 -7.105 1.343 1.00 98.25 80 GLU A O 1
ATOM 634 N N . GLU A 1 81 ? -6.077 -7.799 2.470 1.00 98.31 81 GLU A N 1
ATOM 635 C CA . GLU A 1 81 ? -5.985 -9.102 1.812 1.00 98.31 81 GLU A CA 1
ATOM 636 C C . GLU A 1 81 ? -7.265 -9.933 1.979 1.00 98.31 81 GLU A C 1
ATOM 638 O O . GLU A 1 81 ? -7.778 -10.463 0.992 1.00 98.31 81 GLU A O 1
ATOM 643 N N . GLU A 1 82 ? -7.796 -10.030 3.205 1.00 97.94 82 GLU A N 1
ATOM 644 C CA . GLU A 1 82 ? -9.046 -10.744 3.493 1.00 97.94 82 GLU A CA 1
ATOM 645 C C . GLU A 1 82 ? -10.191 -10.184 2.633 1.00 97.94 82 GLU A C 1
ATOM 647 O O . GLU A 1 82 ? -10.916 -10.946 1.991 1.00 97.94 82 GLU A O 1
ATOM 652 N N . LEU A 1 83 ? -10.316 -8.853 2.561 1.00 96.88 83 LEU A N 1
ATOM 653 C CA . LEU A 1 83 ? -11.358 -8.185 1.779 1.00 96.88 83 LEU A CA 1
ATOM 654 C C . LEU A 1 83 ? -11.195 -8.416 0.267 1.00 96.88 83 LEU A C 1
ATOM 656 O O . LEU A 1 83 ? -12.163 -8.748 -0.418 1.00 96.88 83 LEU A O 1
ATOM 660 N N . VAL A 1 84 ? -9.981 -8.250 -0.263 1.00 97.94 84 VAL A N 1
ATOM 661 C CA . VAL A 1 84 ? -9.691 -8.391 -1.699 1.00 97.94 84 VAL A CA 1
ATOM 662 C C . VAL A 1 84 ? -9.907 -9.830 -2.164 1.00 97.94 84 VAL A C 1
ATOM 664 O O . VAL A 1 84 ? -10.525 -10.056 -3.208 1.00 97.94 84 VAL A O 1
ATOM 667 N N . ARG A 1 85 ? -9.450 -10.813 -1.379 1.00 98.06 85 ARG A N 1
ATOM 668 C CA . ARG A 1 85 ? -9.640 -12.233 -1.702 1.00 98.06 85 ARG A CA 1
ATOM 669 C C . ARG A 1 85 ? -11.105 -12.642 -1.617 1.00 98.06 85 ARG A C 1
ATOM 671 O O . ARG A 1 85 ? -11.566 -13.373 -2.490 1.00 98.06 85 ARG A O 1
ATOM 678 N N . ALA A 1 86 ? -11.852 -12.139 -0.632 1.00 97.12 86 ALA A N 1
ATOM 679 C CA . ALA A 1 86 ? -13.294 -12.376 -0.538 1.00 97.12 86 ALA A CA 1
ATOM 680 C C . ALA A 1 86 ? -14.065 -11.822 -1.752 1.00 97.12 86 ALA A C 1
ATOM 682 O O . ALA A 1 86 ? -15.088 -12.383 -2.136 1.00 97.12 86 ALA A O 1
ATOM 683 N N . ALA A 1 87 ? -13.553 -10.767 -2.394 1.00 96.38 87 ALA A N 1
ATOM 684 C CA . ALA A 1 87 ? -14.094 -10.219 -3.639 1.00 96.38 87 ALA A CA 1
ATOM 685 C C . ALA A 1 87 ? -13.650 -10.981 -4.910 1.00 96.38 87 ALA A C 1
ATOM 687 O O . ALA A 1 87 ? -13.994 -10.573 -6.017 1.00 96.38 87 ALA A O 1
ATOM 688 N N . GLY A 1 88 ? -12.885 -12.071 -4.777 1.00 97.00 88 GLY A N 1
ATOM 689 C CA . GLY A 1 88 ? -12.432 -12.899 -5.899 1.00 97.00 88 GLY A CA 1
ATOM 690 C C . GLY A 1 88 ? -11.213 -12.356 -6.649 1.00 97.00 88 GLY A C 1
ATOM 691 O O . GLY A 1 88 ? -10.909 -12.834 -7.740 1.00 97.00 88 GLY A O 1
ATOM 692 N N . ALA A 1 89 ? -10.500 -11.373 -6.091 1.00 96.75 89 ALA A N 1
ATOM 693 C CA . ALA A 1 89 ? -9.309 -10.797 -6.707 1.00 96.75 89 ALA A CA 1
ATOM 694 C C . ALA A 1 89 ? -8.010 -11.324 -6.072 1.00 96.75 89 ALA A C 1
ATOM 696 O O . ALA A 1 89 ? -7.940 -11.639 -4.883 1.00 96.75 89 ALA A O 1
ATOM 697 N N . LYS A 1 90 ? -6.939 -11.375 -6.875 1.00 96.31 90 LYS A N 1
ATOM 698 C CA . LYS A 1 90 ? -5.576 -11.620 -6.381 1.00 96.31 90 LYS A CA 1
ATOM 699 C C . LYS A 1 90 ? -5.071 -10.401 -5.601 1.00 96.31 90 LYS A C 1
ATOM 701 O O . LYS A 1 90 ? -5.332 -9.257 -5.992 1.00 96.31 90 LYS A O 1
ATOM 706 N N . TYR A 1 91 ? -4.309 -10.646 -4.541 1.00 97.50 91 TYR A N 1
ATOM 707 C CA . TYR A 1 91 ? -3.722 -9.618 -3.684 1.00 97.50 91 TYR A CA 1
ATOM 708 C C . TYR A 1 91 ? -2.203 -9.775 -3.620 1.00 97.50 91 TYR A C 1
ATOM 710 O O . TYR A 1 91 ? -1.706 -10.884 -3.427 1.00 97.50 91 TYR A O 1
ATOM 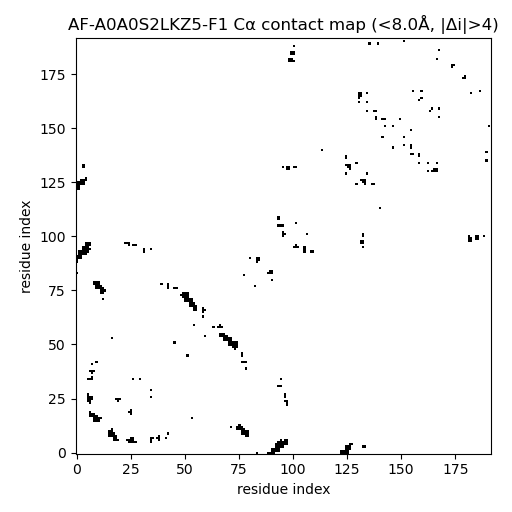718 N N . VAL A 1 92 ? -1.487 -8.663 -3.778 1.00 96.94 92 VAL A N 1
ATOM 719 C CA . VAL A 1 92 ? -0.033 -8.575 -3.639 1.00 96.94 92 VAL A CA 1
ATOM 720 C C . VAL A 1 92 ? 0.285 -7.367 -2.774 1.00 96.94 92 VAL A C 1
ATOM 722 O O . VAL A 1 92 ? -0.171 -6.260 -3.055 1.00 96.94 92 VAL A O 1
ATOM 725 N N . ARG A 1 93 ? 1.093 -7.585 -1.737 1.00 97.50 93 ARG A N 1
ATOM 726 C CA . ARG A 1 93 ? 1.587 -6.538 -0.840 1.00 97.50 93 ARG A CA 1
ATOM 727 C C . ARG A 1 93 ? 3.050 -6.235 -1.141 1.00 97.50 93 ARG A C 1
ATOM 729 O O . ARG A 1 93 ? 3.848 -7.169 -1.182 1.00 97.50 93 ARG A O 1
ATOM 736 N N . LEU A 1 94 ? 3.402 -4.963 -1.304 1.00 97.19 94 LEU A N 1
ATOM 737 C CA . LEU A 1 94 ? 4.775 -4.448 -1.325 1.00 97.19 94 LEU A CA 1
ATOM 738 C C . LEU A 1 94 ? 4.905 -3.399 -0.220 1.00 97.19 94 LEU A C 1
ATOM 740 O O . LEU A 1 94 ? 4.183 -2.400 -0.205 1.00 97.19 94 LEU A O 1
ATOM 744 N N . THR A 1 95 ? 5.802 -3.622 0.735 1.00 96.06 95 THR A N 1
ATOM 745 C CA . THR A 1 95 ? 5.918 -2.781 1.933 1.00 96.06 95 THR A CA 1
ATOM 746 C C . THR A 1 95 ? 6.818 -1.579 1.650 1.00 96.06 95 THR A C 1
ATOM 748 O O . THR A 1 95 ? 7.897 -1.463 2.222 1.00 96.06 95 THR A O 1
ATOM 751 N N . VAL A 1 96 ? 6.384 -0.692 0.747 1.00 95.62 96 VAL A N 1
ATOM 752 C CA . VAL A 1 96 ? 7.161 0.490 0.339 1.00 95.62 96 VAL A CA 1
ATOM 753 C C . VAL A 1 96 ? 6.901 1.668 1.276 1.00 95.62 96 VAL A C 1
ATOM 755 O O . VAL A 1 96 ? 5.757 2.131 1.421 1.00 95.62 96 VAL A O 1
ATOM 758 N N . THR A 1 97 ? 7.968 2.161 1.909 1.00 92.12 97 THR A N 1
ATOM 759 C CA . THR A 1 97 ? 7.938 3.283 2.856 1.00 92.12 97 THR A CA 1
ATOM 760 C C . THR A 1 97 ? 7.343 4.537 2.208 1.00 92.12 97 THR A C 1
ATOM 762 O O . THR A 1 97 ? 7.623 4.867 1.053 1.00 92.12 97 THR A O 1
ATOM 765 N N . ASP A 1 98 ? 6.490 5.271 2.932 1.00 87.25 98 ASP A N 1
ATOM 766 C CA . ASP A 1 98 ? 5.888 6.492 2.383 1.00 87.25 98 ASP A CA 1
ATOM 767 C C . ASP A 1 98 ? 6.966 7.540 2.057 1.00 87.25 98 ASP A C 1
ATOM 769 O O . ASP A 1 98 ? 7.886 7.759 2.836 1.00 87.25 98 ASP A O 1
ATOM 773 N N . HIS A 1 99 ? 6.811 8.227 0.924 1.00 84.00 99 HIS A N 1
ATOM 774 C CA . HIS A 1 99 ? 7.737 9.239 0.387 1.00 84.00 99 HIS A CA 1
ATOM 775 C C . HIS A 1 99 ? 9.059 8.739 -0.212 1.00 84.00 99 HIS A C 1
ATOM 777 O O . HIS A 1 99 ? 9.644 9.520 -0.958 1.00 84.00 99 HIS A O 1
ATOM 783 N N . LEU A 1 100 ? 9.473 7.493 0.025 1.00 84.56 100 LEU A N 1
ATOM 784 C CA . LEU A 1 100 ? 10.724 6.931 -0.502 1.00 84.56 100 LEU A CA 1
ATOM 785 C C . LEU A 1 100 ? 10.514 6.155 -1.812 1.00 84.56 100 LEU A C 1
ATOM 787 O O . LEU A 1 100 ? 9.373 5.882 -2.213 1.00 84.56 100 LEU A O 1
ATOM 791 N N . SER A 1 101 ? 11.619 5.825 -2.482 1.00 86.12 101 SER A N 1
ATOM 792 C CA . SER A 1 101 ? 11.639 4.869 -3.594 1.00 86.12 101 SER A CA 1
ATOM 793 C C . SER A 1 101 ? 11.461 3.425 -3.085 1.00 86.12 101 SER A C 1
ATOM 795 O O . SER A 1 101 ? 11.804 3.135 -1.935 1.00 86.12 101 SER A O 1
ATOM 797 N N . PRO A 1 102 ? 10.911 2.502 -3.899 1.00 91.75 102 PRO A N 1
ATOM 798 C CA . PRO A 1 102 ? 10.899 1.075 -3.575 1.00 91.75 102 PRO A CA 1
ATOM 799 C C . PRO A 1 102 ? 12.319 0.528 -3.398 1.00 91.75 102 PRO A C 1
ATOM 801 O O . PRO A 1 102 ? 13.246 0.974 -4.073 1.00 91.75 102 PRO A O 1
ATOM 804 N N . ARG A 1 103 ? 12.488 -0.465 -2.520 1.00 91.62 103 ARG A N 1
ATOM 805 C CA . ARG A 1 103 ? 13.765 -1.182 -2.373 1.00 91.62 103 ARG A CA 1
ATOM 806 C C . ARG A 1 103 ? 13.936 -2.186 -3.514 1.00 91.62 103 ARG A C 1
ATOM 808 O O . ARG A 1 103 ? 12.951 -2.569 -4.142 1.00 91.62 103 ARG A O 1
ATOM 815 N N . ALA A 1 104 ? 15.162 -2.670 -3.721 1.00 91.94 104 ALA A N 1
AT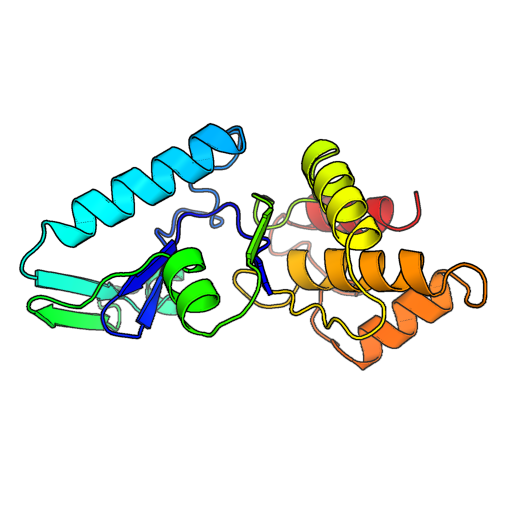OM 816 C CA . ALA A 1 104 ? 15.462 -3.710 -4.712 1.00 91.94 104 ALA A CA 1
ATOM 817 C C . ALA A 1 104 ? 14.521 -4.922 -4.583 1.00 91.94 104 ALA A C 1
ATOM 819 O O . ALA A 1 104 ? 13.864 -5.291 -5.548 1.00 91.94 104 ALA A O 1
ATOM 820 N N . ASP A 1 105 ? 14.331 -5.437 -3.366 1.00 92.00 105 ASP A N 1
ATOM 821 C CA . ASP A 1 105 ? 13.442 -6.579 -3.120 1.00 92.00 105 ASP A CA 1
ATOM 822 C C . ASP A 1 105 ? 11.969 -6.292 -3.476 1.00 92.00 105 ASP A C 1
ATOM 824 O O . ASP A 1 105 ? 11.246 -7.181 -3.928 1.00 92.00 105 ASP A O 1
ATOM 828 N N . ASP A 1 106 ? 11.500 -5.049 -3.293 1.00 94.56 106 ASP A N 1
ATOM 829 C CA . ASP A 1 106 ? 10.138 -4.651 -3.670 1.00 94.56 106 ASP A CA 1
ATOM 830 C C . ASP A 1 106 ? 9.985 -4.597 -5.205 1.00 94.56 106 ASP A C 1
ATOM 832 O O . ASP A 1 106 ? 8.921 -4.923 -5.737 1.00 94.56 106 ASP A O 1
ATOM 836 N N . ILE A 1 107 ? 11.050 -4.219 -5.920 1.00 95.12 107 ILE A N 1
ATOM 837 C CA . ILE A 1 107 ? 11.114 -4.192 -7.390 1.00 95.12 107 ILE A CA 1
ATOM 838 C C . ILE A 1 107 ? 11.158 -5.610 -7.948 1.00 95.12 107 ILE A C 1
ATOM 840 O O . ILE A 1 107 ? 10.381 -5.932 -8.846 1.00 95.12 107 ILE A O 1
ATOM 844 N N . ASP A 1 108 ? 12.010 -6.469 -7.393 1.00 95.31 108 ASP A N 1
ATOM 845 C CA . ASP A 1 108 ? 12.129 -7.864 -7.811 1.00 95.31 108 ASP A CA 1
ATOM 846 C C . ASP A 1 108 ? 10.806 -8.609 -7.610 1.00 95.31 108 ASP A C 1
ATOM 848 O O . ASP A 1 108 ? 10.336 -9.304 -8.515 1.00 95.31 108 ASP A O 1
ATOM 852 N N . ALA A 1 109 ? 10.142 -8.392 -6.470 1.00 95.06 109 ALA A N 1
ATOM 853 C CA . ALA A 1 109 ? 8.814 -8.940 -6.211 1.00 95.06 109 ALA A CA 1
ATOM 854 C C . ALA A 1 109 ? 7.758 -8.415 -7.201 1.00 95.06 109 ALA A C 1
ATOM 856 O O . ALA A 1 109 ? 6.904 -9.178 -7.659 1.00 95.06 109 ALA A O 1
ATOM 857 N N . PHE A 1 110 ? 7.816 -7.129 -7.564 1.00 97.38 110 PHE A N 1
ATOM 858 C CA . PHE A 1 110 ? 6.923 -6.550 -8.568 1.00 97.38 110 PHE A CA 1
ATOM 859 C C . PHE A 1 110 ? 7.151 -7.147 -9.965 1.00 97.38 110 PHE A C 1
ATOM 861 O O . PHE A 1 110 ? 6.192 -7.523 -10.638 1.00 97.38 110 PHE A O 1
ATOM 868 N N . ILE A 1 111 ? 8.408 -7.289 -10.394 1.00 96.69 111 ILE A N 1
ATOM 869 C CA . ILE A 1 111 ? 8.761 -7.885 -11.691 1.00 96.69 111 ILE A CA 1
ATOM 870 C C . ILE A 1 111 ? 8.342 -9.358 -11.740 1.00 96.69 111 ILE A C 1
ATOM 872 O O . ILE A 1 111 ? 7.815 -9.808 -12.758 1.00 96.69 111 ILE A O 1
ATOM 876 N N . ALA A 1 112 ? 8.553 -10.111 -10.656 1.00 96.12 112 ALA A N 1
ATOM 877 C CA . ALA A 1 112 ? 8.103 -11.497 -10.557 1.00 96.12 112 ALA A CA 1
ATOM 878 C C . ALA A 1 112 ? 6.578 -11.598 -10.722 1.00 96.12 112 ALA A C 1
ATOM 880 O O . ALA A 1 112 ? 6.109 -12.370 -11.556 1.00 96.12 112 ALA A O 1
ATOM 881 N N . MET A 1 113 ? 5.817 -10.747 -10.025 1.00 96.06 113 MET A N 1
ATOM 882 C CA . MET A 1 113 ? 4.364 -10.662 -10.187 1.00 96.06 113 MET A CA 1
ATOM 883 C C . MET A 1 113 ? 3.967 -10.352 -11.641 1.00 96.06 113 MET A C 1
ATOM 885 O O . MET A 1 113 ? 3.125 -11.049 -12.197 1.00 96.06 113 MET A O 1
ATOM 889 N N . GLU A 1 114 ? 4.564 -9.341 -12.279 1.00 96.44 114 GLU A N 1
ATOM 890 C CA . GLU A 1 114 ? 4.240 -8.958 -13.667 1.00 96.44 114 GLU A CA 1
ATOM 891 C C . GLU A 1 114 ? 4.477 -10.082 -14.680 1.00 96.44 114 GLU A C 1
ATOM 893 O O . GLU A 1 114 ? 3.718 -10.217 -15.643 1.00 96.44 114 GLU A O 1
ATOM 898 N N . ARG A 1 115 ? 5.517 -10.898 -14.468 1.00 94.75 115 ARG A N 1
ATOM 899 C CA . ARG A 1 115 ? 5.823 -12.061 -15.314 1.00 94.75 115 ARG A CA 1
ATOM 900 C C . ARG A 1 115 ? 4.781 -13.170 -15.186 1.00 94.75 115 ARG A C 1
ATOM 902 O O . ARG A 1 115 ? 4.561 -13.897 -16.150 1.00 94.75 115 ARG A O 1
ATOM 909 N N . GLU A 1 116 ? 4.159 -13.300 -14.019 1.00 94.19 116 GLU A N 1
ATOM 910 C CA . GLU A 1 116 ? 3.111 -14.290 -13.752 1.00 94.19 116 GLU A CA 1
ATOM 911 C C . GLU A 1 116 ? 1.713 -13.818 -14.177 1.00 94.19 116 GLU A C 1
ATOM 913 O O . GLU A 1 116 ? 0.786 -14.628 -14.258 1.00 94.19 116 GLU A O 1
ATOM 918 N N . MET A 1 117 ? 1.541 -12.522 -14.454 1.00 94.62 117 MET A N 1
ATOM 919 C CA . MET A 1 117 ? 0.252 -11.971 -14.860 1.00 94.62 117 MET A CA 1
ATOM 920 C C . MET A 1 117 ? -0.176 -12.477 -16.239 1.00 94.62 117 MET A C 1
ATOM 922 O O . MET A 1 117 ? 0.549 -12.341 -17.230 1.00 94.62 117 MET A O 1
ATOM 926 N N . ALA A 1 118 ? -1.408 -12.982 -16.323 1.00 93.00 118 ALA A N 1
ATOM 927 C CA . ALA A 1 118 ? -2.008 -13.350 -17.600 1.00 93.00 118 ALA A CA 1
ATOM 928 C C . ALA A 1 118 ? -2.328 -12.106 -18.450 1.00 93.00 118 ALA A C 1
ATOM 930 O O . ALA A 1 118 ? -2.481 -10.994 -17.946 1.00 93.00 118 ALA A O 1
ATOM 931 N N . HIS A 1 119 ? -2.440 -12.285 -19.767 1.00 88.94 119 HIS A N 1
ATOM 932 C CA . HIS A 1 119 ? -2.617 -11.178 -20.715 1.00 88.94 119 HIS A CA 1
ATOM 933 C C . HIS A 1 119 ? -3.907 -10.360 -20.487 1.00 88.94 119 HIS A C 1
ATOM 935 O O . HIS A 1 119 ? -3.949 -9.154 -20.734 1.00 88.94 119 HIS A O 1
ATOM 941 N N . ASP A 1 120 ? -4.980 -11.007 -20.040 1.00 91.94 120 ASP A N 1
ATOM 942 C CA . ASP A 1 120 ? -6.276 -10.391 -19.758 1.00 91.94 120 ASP A CA 1
ATOM 943 C C . ASP A 1 120 ? -6.413 -9.880 -18.316 1.00 91.94 120 ASP A C 1
ATOM 945 O O . ASP A 1 120 ? -7.367 -9.155 -18.015 1.00 91.94 120 ASP A O 1
ATOM 949 N N . GLU A 1 121 ? -5.443 -10.172 -17.442 1.0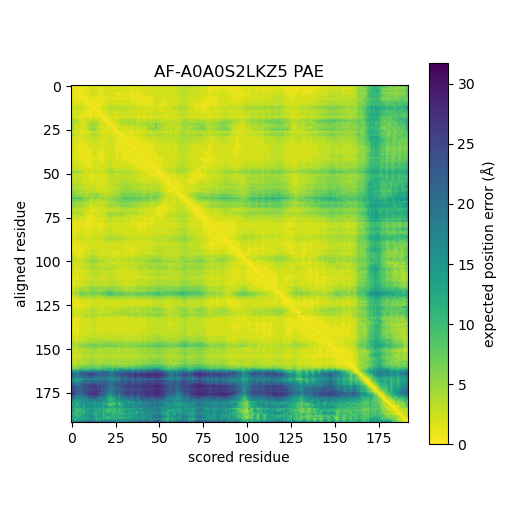0 94.56 121 GLU A N 1
ATOM 950 C CA . GLU A 1 121 ? -5.431 -9.637 -16.086 1.00 94.56 121 GLU A CA 1
ATOM 951 C C . GLU A 1 121 ? -5.289 -8.109 -16.082 1.00 94.56 121 GLU A C 1
ATOM 953 O O . GLU A 1 121 ? -4.801 -7.458 -17.015 1.00 94.56 121 GLU A O 1
ATOM 958 N N . ARG A 1 122 ? -5.786 -7.505 -15.001 1.00 94.94 122 ARG A N 1
ATOM 959 C CA . ARG A 1 122 ? -5.765 -6.060 -14.784 1.00 94.94 122 ARG A CA 1
ATOM 960 C C . ARG A 1 122 ? -5.083 -5.763 -13.462 1.00 94.94 122 ARG A C 1
ATOM 962 O O . ARG A 1 122 ? -5.428 -6.338 -12.429 1.00 94.94 122 ARG A O 1
ATOM 969 N N . LEU A 1 123 ? -4.145 -4.824 -13.494 1.00 95.88 123 LEU A N 1
ATOM 970 C CA . LEU A 1 123 ? -3.455 -4.352 -12.306 1.00 95.88 123 LEU A CA 1
ATOM 971 C C . LEU A 1 123 ? -4.186 -3.140 -11.722 1.00 95.88 123 LEU A C 1
ATOM 973 O O . LEU A 1 123 ? -4.337 -2.111 -12.375 1.00 95.88 123 LEU A O 1
ATOM 977 N N . HIS A 1 124 ? -4.615 -3.253 -10.467 1.00 96.56 124 HIS A N 1
ATOM 978 C CA . HIS A 1 124 ? -5.073 -2.115 -9.673 1.00 96.56 124 HIS A CA 1
ATOM 979 C C . HIS A 1 124 ? -4.025 -1.810 -8.610 1.00 96.56 124 HIS A C 1
ATOM 981 O O . HIS A 1 124 ? -3.819 -2.641 -7.726 1.00 96.56 124 HIS A O 1
ATOM 987 N N . VAL A 1 125 ? -3.381 -0.647 -8.701 1.00 96.12 125 VAL A N 1
ATOM 988 C CA . VAL A 1 125 ? -2.341 -0.200 -7.767 1.00 96.12 125 VAL A CA 1
ATOM 989 C C . VAL A 1 125 ? -2.893 0.892 -6.864 1.00 96.12 125 VAL A C 1
ATOM 991 O O . VAL A 1 125 ? -3.484 1.857 -7.350 1.00 96.12 125 VAL A O 1
ATOM 994 N N . HIS A 1 126 ? -2.619 0.814 -5.566 1.00 96.00 126 HIS A N 1
ATOM 995 C CA . HIS A 1 126 ? -2.887 1.918 -4.648 1.00 96.00 126 HIS A CA 1
ATOM 996 C C . HIS A 1 126 ? -1.786 2.064 -3.593 1.00 96.00 126 HIS A C 1
ATOM 998 O O . HIS A 1 126 ? -0.879 1.251 -3.446 1.00 96.00 126 HIS A O 1
ATOM 1004 N N . CYS A 1 127 ? -1.840 3.190 -2.892 1.00 93.88 127 CYS A N 1
ATOM 1005 C CA . CYS A 1 127 ? -1.058 3.466 -1.696 1.00 93.88 127 CYS A CA 1
ATOM 1006 C C . CYS A 1 127 ? -1.939 4.279 -0.737 1.00 93.88 127 CYS A C 1
ATOM 1008 O O . CYS A 1 127 ? -3.156 4.323 -0.905 1.00 93.88 127 CYS A O 1
ATOM 1010 N N . GLY A 1 128 ? -1.366 4.997 0.230 1.00 89.00 128 GLY A N 1
ATOM 1011 C CA . GLY A 1 128 ? -2.165 5.833 1.133 1.00 89.00 128 GLY A CA 1
ATOM 1012 C C . GLY A 1 128 ? -2.881 7.028 0.472 1.00 89.00 128 GLY A C 1
ATOM 1013 O O . GLY A 1 128 ? -3.800 7.579 1.072 1.00 89.00 128 GLY A O 1
ATOM 1014 N N . MET A 1 129 ? -2.451 7.483 -0.715 1.00 86.50 129 MET A N 1
ATOM 1015 C CA . MET A 1 129 ? -3.036 8.655 -1.400 1.00 86.50 129 MET A CA 1
ATOM 1016 C C . MET A 1 129 ? -3.196 8.513 -2.923 1.00 86.50 129 MET A C 1
ATOM 1018 O O . MET A 1 129 ? -3.676 9.457 -3.543 1.00 86.50 129 MET A O 1
ATOM 1022 N N . GLY A 1 130 ? -2.758 7.411 -3.541 1.00 87.62 130 GLY A N 1
ATOM 1023 C CA . GLY A 1 130 ? -2.803 7.255 -5.006 1.00 87.62 130 GLY A CA 1
ATOM 1024 C C . GLY A 1 130 ? -1.824 8.157 -5.776 1.00 87.62 130 GLY A C 1
ATOM 1025 O O . GLY A 1 130 ? -2.029 8.433 -6.954 1.00 87.62 130 GLY A O 1
ATOM 1026 N N . LEU A 1 131 ? -0.789 8.666 -5.096 1.00 84.56 131 LEU A N 1
ATOM 1027 C CA . LEU A 1 131 ? 0.200 9.597 -5.654 1.00 84.56 131 LEU A CA 1
ATOM 1028 C C . LEU A 1 131 ? 1.558 8.894 -5.781 1.00 84.56 131 LEU A C 1
ATOM 1030 O O . LEU A 1 131 ? 1.693 8.020 -6.615 1.00 84.56 131 LEU A O 1
ATOM 1034 N N . GLY A 1 132 ? 2.526 9.191 -4.905 1.00 85.31 132 GLY A N 1
ATOM 1035 C CA . GLY A 1 132 ? 3.926 8.736 -4.985 1.00 85.31 132 GLY A CA 1
ATOM 1036 C C . GLY A 1 132 ? 4.146 7.281 -5.418 1.00 85.31 132 GLY A C 1
ATOM 1037 O O . GLY A 1 132 ? 4.469 7.005 -6.568 1.00 85.31 132 GLY A O 1
ATOM 1038 N N . ARG A 1 133 ? 3.958 6.358 -4.470 1.00 91.44 133 ARG A N 1
ATOM 1039 C CA . ARG A 1 133 ? 4.175 4.913 -4.659 1.00 91.44 133 ARG A CA 1
ATOM 1040 C C . ARG A 1 133 ? 3.307 4.329 -5.778 1.00 91.44 133 ARG A C 1
ATOM 1042 O O . ARG A 1 133 ? 3.782 3.544 -6.584 1.00 91.44 133 ARG A O 1
ATOM 1049 N N . THR A 1 134 ? 2.054 4.772 -5.870 1.00 92.69 134 THR A N 1
ATOM 1050 C CA . THR A 1 134 ? 1.121 4.339 -6.918 1.00 92.69 134 THR A CA 1
ATOM 1051 C C . THR A 1 134 ? 1.621 4.708 -8.307 1.00 92.69 134 THR A C 1
ATOM 1053 O O . THR A 1 134 ? 1.663 3.851 -9.179 1.00 92.69 134 THR A O 1
ATOM 1056 N N . THR A 1 135 ? 2.039 5.959 -8.511 1.00 90.56 135 THR A N 1
ATOM 1057 C CA . THR A 1 135 ? 2.567 6.413 -9.797 1.00 90.56 135 THR A CA 1
ATOM 1058 C C . THR A 1 135 ? 3.833 5.654 -10.180 1.00 90.56 135 THR A C 1
ATOM 1060 O O . THR A 1 135 ? 3.958 5.299 -11.343 1.00 90.56 135 THR A O 1
ATOM 1063 N N . ILE A 1 136 ? 4.728 5.361 -9.229 1.00 91.31 136 ILE A N 1
ATOM 1064 C CA . ILE A 1 136 ? 5.946 4.578 -9.498 1.00 91.31 136 ILE A CA 1
ATOM 1065 C C . ILE A 1 136 ? 5.589 3.216 -10.100 1.00 91.31 136 ILE A C 1
ATOM 1067 O O . ILE A 1 136 ? 6.022 2.916 -11.206 1.00 91.31 136 ILE A O 1
ATOM 1071 N N . PHE A 1 137 ? 4.737 2.429 -9.439 1.00 94.94 137 PHE A N 1
ATOM 1072 C CA . PHE A 1 137 ? 4.394 1.095 -9.941 1.00 94.94 137 PHE A CA 1
ATOM 1073 C C . PHE A 1 137 ? 3.525 1.118 -11.203 1.00 94.94 137 PHE A C 1
ATOM 1075 O O . PHE A 1 137 ? 3.643 0.220 -12.030 1.00 94.94 137 PHE A O 1
ATOM 1082 N N . ILE A 1 138 ? 2.696 2.150 -11.405 1.00 94.19 138 ILE A N 1
ATOM 1083 C CA . ILE A 1 138 ? 1.987 2.331 -12.680 1.00 94.19 138 ILE A CA 1
ATOM 1084 C C . ILE A 1 138 ? 2.982 2.617 -13.813 1.00 94.19 138 ILE A C 1
ATOM 1086 O O . ILE A 1 138 ? 2.866 2.016 -14.875 1.00 94.19 138 ILE A O 1
ATOM 1090 N N . VAL A 1 139 ? 3.969 3.493 -13.598 1.00 93.75 139 VAL A N 1
ATOM 1091 C CA . VAL A 1 139 ? 5.024 3.762 -14.589 1.00 93.75 139 VAL A CA 1
ATOM 1092 C C . VAL A 1 139 ? 5.846 2.501 -14.853 1.00 93.75 139 VAL A C 1
ATOM 1094 O O . VAL A 1 139 ? 6.082 2.178 -16.010 1.00 93.75 139 VAL A O 1
ATOM 1097 N N . MET A 1 140 ? 6.234 1.752 -13.818 1.00 95.25 140 MET A N 1
ATOM 1098 C CA . MET A 1 140 ? 6.990 0.505 -13.984 1.00 95.25 140 MET A CA 1
ATOM 1099 C C . MET A 1 140 ? 6.200 -0.552 -14.762 1.00 95.25 140 MET A C 1
ATOM 1101 O O . MET A 1 140 ? 6.749 -1.146 -15.687 1.00 95.25 140 MET A O 1
ATOM 1105 N N . HIS A 1 141 ? 4.914 -0.754 -14.446 1.00 95.50 141 HIS A N 1
ATOM 1106 C CA . HIS A 1 141 ? 4.020 -1.602 -15.246 1.00 95.50 141 HIS A CA 1
ATOM 1107 C C . HIS A 1 141 ? 4.056 -1.175 -16.715 1.00 95.50 141 HIS A C 1
ATOM 1109 O O . HIS A 1 141 ? 4.178 -1.989 -17.626 1.00 95.50 141 HIS A O 1
ATOM 1115 N N . ASP A 1 142 ? 3.993 0.131 -16.945 1.00 95.06 142 ASP A N 1
ATOM 1116 C CA . ASP A 1 142 ? 3.902 0.688 -18.275 1.00 95.06 142 ASP A CA 1
ATOM 1117 C C . ASP A 1 142 ? 5.194 0.550 -19.096 1.00 95.06 142 ASP A C 1
ATOM 1119 O O . ASP A 1 142 ? 5.147 0.216 -20.282 1.00 95.06 142 ASP A O 1
ATOM 1123 N N . ILE A 1 143 ? 6.347 0.730 -18.446 1.00 95.25 143 ILE A N 1
ATOM 1124 C CA . ILE A 1 143 ? 7.677 0.439 -18.994 1.00 95.25 143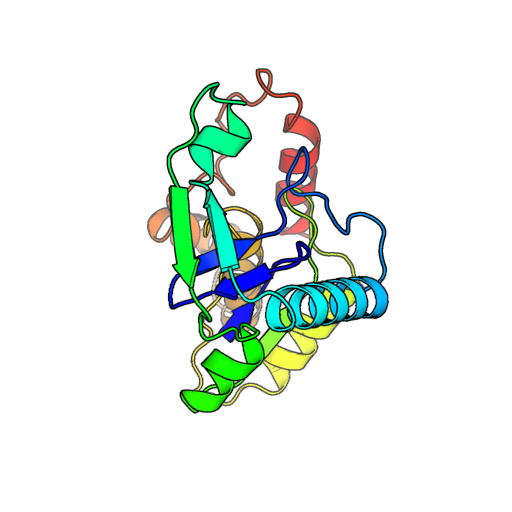 ILE A CA 1
ATOM 1125 C C . ILE A 1 143 ? 7.762 -1.039 -19.378 1.00 95.25 143 ILE A C 1
ATOM 1127 O O . ILE A 1 143 ? 8.058 -1.351 -20.530 1.00 95.25 143 ILE A O 1
ATOM 1131 N N . LEU A 1 144 ? 7.423 -1.953 -18.464 1.00 94.75 144 LEU A N 1
ATOM 1132 C CA . LEU A 1 144 ? 7.504 -3.396 -18.715 1.00 94.75 144 LEU A CA 1
ATOM 1133 C C . LEU A 1 144 ? 6.629 -3.852 -19.891 1.00 94.75 144 LEU A C 1
ATOM 1135 O O . LEU A 1 144 ? 6.967 -4.822 -20.567 1.00 94.75 144 LEU A O 1
ATOM 1139 N N . ARG A 1 145 ? 5.519 -3.157 -20.158 1.00 93.81 145 ARG A N 1
ATOM 1140 C CA . ARG A 1 145 ? 4.600 -3.495 -21.255 1.00 93.81 145 ARG A CA 1
ATOM 1141 C C . ARG A 1 145 ? 4.930 -2.799 -22.574 1.00 93.81 145 ARG A C 1
ATOM 1143 O O . ARG A 1 145 ? 4.599 -3.344 -23.622 1.00 93.81 145 ARG A O 1
ATOM 1150 N N . ASN A 1 146 ? 5.541 -1.612 -22.545 1.00 95.88 146 ASN A N 1
ATOM 1151 C CA . ASN A 1 146 ? 5.598 -0.735 -23.720 1.00 95.88 146 ASN A CA 1
ATOM 1152 C C . ASN A 1 146 ? 6.983 -0.170 -24.065 1.00 95.88 146 ASN A C 1
ATOM 1154 O O . ASN A 1 146 ? 7.097 0.500 -25.090 1.00 95.88 146 ASN A O 1
ATOM 1158 N N . ALA A 1 147 ? 8.036 -0.443 -23.288 1.00 94.69 147 ALA A N 1
ATOM 1159 C CA . ALA A 1 147 ? 9.370 0.125 -23.530 1.00 94.69 147 ALA A CA 1
ATOM 1160 C C . ALA A 1 147 ? 9.989 -0.260 -24.889 1.00 94.69 147 ALA A C 1
ATOM 1162 O O . ALA A 1 147 ? 10.871 0.433 -25.383 1.00 94.69 147 ALA A O 1
ATOM 1163 N N . ALA A 1 148 ? 9.516 -1.334 -25.530 1.00 96.12 148 ALA A N 1
ATOM 1164 C CA . ALA A 1 148 ? 9.937 -1.694 -26.887 1.00 96.12 148 ALA A CA 1
ATOM 1165 C C . ALA A 1 148 ? 9.362 -0.768 -27.981 1.00 96.12 148 ALA A C 1
ATOM 1167 O O . ALA A 1 148 ? 9.852 -0.782 -29.107 1.00 96.12 148 ALA A O 1
ATOM 1168 N N . MET A 1 149 ? 8.308 -0.003 -27.675 1.00 96.88 149 MET A N 1
ATOM 1169 C CA . MET A 1 149 ? 7.573 0.832 -28.639 1.00 96.88 149 MET A CA 1
ATOM 1170 C C . MET A 1 149 ? 7.556 2.317 -28.275 1.00 96.88 149 MET A C 1
ATOM 1172 O O . MET A 1 149 ? 7.356 3.150 -29.155 1.00 96.88 149 MET A O 1
ATOM 1176 N N . LEU A 1 150 ? 7.708 2.651 -26.995 1.00 96.06 150 LEU A N 1
ATOM 1177 C CA . LEU A 1 150 ? 7.595 4.013 -26.487 1.00 96.06 150 LEU A CA 1
ATOM 1178 C C . LEU A 1 150 ? 8.868 4.421 -25.763 1.00 96.06 150 LEU A C 1
ATOM 1180 O O . LEU A 1 150 ? 9.476 3.617 -25.056 1.00 96.06 150 LEU A O 1
ATOM 1184 N N . SER A 1 151 ? 9.237 5.692 -25.919 1.00 95.50 151 SER A N 1
ATOM 1185 C CA . SER A 1 151 ? 10.329 6.274 -25.150 1.00 95.50 151 SER A CA 1
ATOM 1186 C C . SER A 1 151 ? 9.943 6.412 -23.674 1.00 95.50 151 SER A C 1
ATOM 1188 O O . SER A 1 151 ? 8.761 6.458 -23.316 1.00 95.50 151 SER A O 1
ATOM 1190 N N . PHE A 1 152 ? 10.949 6.518 -22.806 1.00 91.25 152 PHE A N 1
ATOM 1191 C CA . PHE A 1 152 ? 10.732 6.824 -21.393 1.00 91.25 152 PHE A CA 1
ATOM 1192 C C . PHE A 1 152 ? 9.931 8.124 -21.211 1.00 91.25 152 PHE A C 1
ATOM 1194 O O . PHE A 1 152 ? 8.958 8.147 -20.458 1.00 91.25 152 PHE A O 1
ATOM 1201 N N . ASP A 1 153 ? 10.279 9.176 -21.956 1.00 91.62 153 ASP A N 1
ATOM 1202 C CA . ASP A 1 153 ? 9.603 10.474 -21.878 1.00 91.62 153 ASP A CA 1
ATOM 1203 C C . ASP A 1 153 ? 8.122 10.381 -22.269 1.00 91.62 153 ASP A C 1
ATOM 1205 O O . ASP A 1 153 ? 7.272 10.954 -21.582 1.00 91.62 153 ASP A O 1
ATOM 1209 N N . ASP A 1 154 ? 7.782 9.599 -23.301 1.00 94.19 154 ASP A N 1
ATOM 1210 C CA . ASP A 1 154 ? 6.387 9.368 -23.701 1.00 94.19 154 ASP A CA 1
ATOM 1211 C C . ASP A 1 154 ? 5.589 8.658 -22.603 1.00 94.19 154 ASP A C 1
ATOM 1213 O O . ASP A 1 154 ? 4.440 9.023 -22.321 1.00 94.19 154 ASP A O 1
ATOM 1217 N N . ILE A 1 155 ? 6.196 7.651 -21.964 1.00 93.25 155 ILE A N 1
ATOM 1218 C CA . ILE A 1 155 ? 5.594 6.913 -20.848 1.00 93.25 155 ILE A CA 1
ATOM 1219 C C . ILE A 1 155 ? 5.345 7.859 -19.670 1.00 93.25 155 ILE A C 1
ATOM 1221 O O . ILE A 1 155 ? 4.232 7.921 -19.142 1.00 93.25 155 ILE A O 1
ATOM 1225 N N . ILE A 1 156 ? 6.345 8.647 -19.281 1.00 89.56 156 ILE A N 1
ATOM 1226 C CA . ILE A 1 156 ? 6.213 9.613 -18.190 1.00 89.56 156 ILE A CA 1
ATOM 1227 C C . ILE A 1 156 ? 5.128 10.647 -18.503 1.00 89.56 156 ILE A C 1
ATOM 1229 O O . ILE A 1 156 ? 4.271 10.917 -17.656 1.00 89.56 156 ILE A O 1
ATOM 1233 N N . GLU A 1 157 ? 5.117 11.201 -19.713 1.00 88.75 157 GLU A N 1
ATOM 1234 C CA . GLU A 1 157 ? 4.165 12.237 -20.103 1.00 88.75 157 GLU A CA 1
ATOM 1235 C C . GLU A 1 157 ? 2.725 11.717 -20.143 1.00 88.75 157 GLU A C 1
ATOM 1237 O O . GLU A 1 157 ? 1.808 12.379 -19.645 1.00 88.75 157 GLU A O 1
ATOM 1242 N N . ARG A 1 158 ? 2.481 10.503 -20.652 1.00 90.56 158 ARG A N 1
ATOM 1243 C CA . ARG A 1 158 ? 1.119 9.949 -20.613 1.00 90.56 158 ARG A CA 1
ATOM 1244 C C . ARG A 1 158 ? 0.663 9.635 -19.191 1.00 90.56 158 ARG A C 1
ATOM 1246 O O . ARG A 1 158 ? -0.490 9.913 -18.862 1.00 90.56 158 ARG A O 1
ATOM 1253 N N . GLN A 1 159 ? 1.547 9.142 -18.321 1.00 88.38 159 GLN A N 1
ATOM 1254 C CA . GLN A 1 159 ? 1.180 8.880 -16.927 1.00 88.38 159 GLN A CA 1
ATOM 1255 C C . GLN A 1 159 ? 0.880 10.174 -16.161 1.00 88.38 159 GLN A C 1
ATOM 1257 O O . GLN A 1 159 ? -0.061 10.210 -15.366 1.00 88.38 159 GLN A O 1
ATOM 1262 N N . ARG A 1 160 ? 1.582 11.277 -16.462 1.00 83.19 160 ARG A N 1
ATOM 1263 C CA . ARG A 1 160 ? 1.232 12.616 -15.948 1.00 83.19 160 ARG A CA 1
ATOM 1264 C C . ARG A 1 160 ? -0.159 13.067 -16.382 1.00 83.19 160 ARG A C 1
ATOM 1266 O O . ARG A 1 160 ? -0.863 13.674 -15.580 1.00 83.19 160 ARG A O 1
ATOM 1273 N N . LYS A 1 161 ? -0.565 12.790 -17.625 1.00 85.06 161 LYS A N 1
ATOM 1274 C CA . LYS A 1 161 ? -1.898 13.165 -18.130 1.00 85.06 161 LYS A CA 1
ATOM 1275 C C . LYS A 1 161 ? -3.018 12.400 -17.421 1.00 85.06 161 LYS A C 1
ATOM 1277 O O . LYS A 1 161 ? -4.038 13.000 -17.096 1.00 85.06 161 LYS A O 1
ATOM 1282 N N . PHE A 1 162 ? -2.826 11.106 -17.150 1.00 75.88 162 PHE A N 1
ATOM 1283 C CA . PHE A 1 162 ? -3.815 10.273 -16.448 1.00 75.88 162 PHE A CA 1
ATOM 1284 C C . PHE A 1 162 ? -3.858 10.518 -14.940 1.00 75.88 162 PHE A C 1
ATOM 1286 O O . PHE A 1 162 ? -4.930 10.516 -14.336 1.00 75.88 162 PHE A O 1
ATOM 1293 N N . ASN A 1 163 ? -2.700 10.743 -14.327 1.00 67.25 163 ASN A N 1
ATOM 1294 C CA . ASN A 1 163 ? -2.576 11.056 -12.915 1.00 67.25 163 ASN A CA 1
ATOM 1295 C C . ASN A 1 163 ? -1.757 12.349 -12.767 1.00 67.25 163 ASN A C 1
ATOM 1297 O O . ASN A 1 163 ? -0.566 12.287 -12.448 1.00 67.25 163 ASN A O 1
ATOM 1301 N N . PRO A 1 164 ? -2.380 13.540 -12.921 1.00 56.12 164 PRO A N 1
ATOM 1302 C CA . PRO A 1 164 ? -1.696 14.832 -12.748 1.00 56.12 164 PRO A CA 1
ATOM 1303 C C . PRO A 1 164 ? -1.208 15.050 -11.304 1.00 56.12 164 PRO A C 1
ATOM 1305 O O . PRO A 1 164 ? -0.650 16.091 -10.944 1.00 56.12 164 PRO A O 1
ATOM 1308 N N . GLY A 1 165 ? -1.431 14.069 -10.431 1.00 50.53 165 GLY A N 1
ATOM 1309 C CA . GLY A 1 165 ? -0.993 14.033 -9.062 1.00 50.53 165 GLY A CA 1
ATOM 1310 C C . GLY A 1 165 ? 0.523 13.977 -8.915 1.00 50.53 165 GLY A C 1
ATOM 1311 O O . GLY A 1 165 ? 1.066 12.904 -8.728 1.00 50.53 165 GLY A O 1
ATOM 1312 N N . ARG A 1 166 ? 1.164 15.153 -8.868 1.00 56.25 166 ARG A N 1
ATOM 1313 C CA . ARG A 1 166 ? 2.361 15.584 -8.091 1.00 56.25 166 ARG A CA 1
ATOM 1314 C C . ARG A 1 166 ? 3.632 14.708 -8.019 1.00 56.25 166 ARG A C 1
ATOM 1316 O O . ARG A 1 166 ? 4.644 15.241 -7.581 1.00 56.25 166 ARG A O 1
ATOM 1323 N N . SER A 1 167 ? 3.623 13.418 -8.348 1.00 55.56 167 SER A N 1
ATOM 1324 C CA . SER A 1 167 ? 4.750 12.508 -8.118 1.00 55.56 167 SER A CA 1
ATOM 1325 C C . SER A 1 167 ? 5.849 12.670 -9.154 1.00 55.56 167 SER A C 1
ATOM 1327 O O . SER A 1 167 ? 7.005 12.451 -8.823 1.00 55.56 167 SER A O 1
ATOM 1329 N N . LEU A 1 168 ? 5.480 13.069 -10.370 1.00 55.06 168 LEU A N 1
ATOM 1330 C CA . LEU A 1 168 ? 6.415 13.246 -11.475 1.00 55.06 168 LEU A CA 1
ATOM 1331 C C . LEU A 1 168 ? 6.752 14.735 -11.695 1.00 55.06 168 LEU A C 1
ATOM 1333 O O . LEU A 1 168 ? 7.692 15.052 -12.401 1.00 55.06 168 LEU A O 1
ATOM 1337 N N . ASP A 1 169 ? 6.014 15.698 -11.133 1.00 55.66 169 ASP A N 1
ATOM 1338 C CA . ASP A 1 169 ? 6.241 17.141 -11.363 1.00 55.66 169 ASP A CA 1
ATOM 1339 C C . ASP A 1 169 ? 7.597 17.641 -10.811 1.00 55.66 169 ASP A C 1
ATOM 1341 O O . ASP A 1 169 ? 7.782 17.769 -9.594 1.00 55.66 169 ASP A O 1
ATOM 1345 N N . ASN A 1 170 ? 8.523 17.960 -11.724 1.00 54.88 170 ASN A N 1
ATOM 1346 C CA . ASN A 1 170 ? 9.864 18.471 -11.424 1.00 54.88 170 ASN A CA 1
ATOM 1347 C C . ASN A 1 170 ? 9.853 19.965 -11.042 1.00 54.88 170 ASN A C 1
ATOM 1349 O O . ASN A 1 170 ? 10.758 20.422 -10.345 1.00 54.88 170 ASN A O 1
ATOM 1353 N N . ASN A 1 171 ? 8.808 20.714 -11.416 1.00 50.34 171 ASN A N 1
ATOM 1354 C CA . ASN A 1 171 ? 8.767 22.181 -11.317 1.00 50.34 171 ASN A CA 1
ATOM 1355 C C . ASN A 1 171 ? 8.119 22.703 -10.032 1.00 50.34 171 ASN A C 1
ATOM 1357 O O . ASN A 1 171 ? 8.056 23.911 -9.807 1.00 50.34 171 ASN A O 1
ATOM 1361 N N . LYS A 1 172 ? 7.626 21.815 -9.167 1.00 48.25 172 LYS A N 1
ATOM 1362 C CA . LYS A 1 172 ? 7.027 22.232 -7.900 1.00 48.25 172 LYS A CA 1
ATOM 1363 C C . LYS A 1 172 ? 8.086 22.545 -6.853 1.00 48.25 172 LYS A C 1
ATOM 1365 O O . LYS A 1 172 ? 8.944 21.703 -6.589 1.00 48.25 172 LYS A O 1
ATOM 1370 N N . ASP A 1 173 ? 7.968 23.706 -6.219 1.00 46.31 173 ASP A N 1
ATOM 1371 C CA . ASP A 1 173 ? 8.789 24.062 -5.069 1.00 46.31 173 ASP A CA 1
ATOM 1372 C C . ASP A 1 173 ? 8.428 23.167 -3.867 1.00 46.31 173 ASP A C 1
ATOM 1374 O O . ASP A 1 173 ? 7.278 23.097 -3.420 1.00 46.31 173 ASP A O 1
ATOM 1378 N N . VAL A 1 174 ? 9.414 22.402 -3.406 1.00 50.38 174 VAL A N 1
ATOM 1379 C CA . VAL A 1 174 ? 9.339 21.453 -2.281 1.00 50.38 174 VAL A CA 1
ATOM 1380 C C . VAL A 1 174 ? 10.240 21.878 -1.118 1.00 50.38 174 VAL A C 1
ATOM 1382 O O . VAL A 1 174 ? 10.302 21.161 -0.113 1.00 50.38 174 VAL A O 1
ATOM 1385 N N . SER A 1 175 ? 10.890 23.045 -1.234 1.00 49.22 175 SER A N 1
ATOM 1386 C CA . SER A 1 175 ? 11.748 23.633 -0.196 1.00 49.22 175 SER A CA 1
ATOM 1387 C C . SER A 1 175 ? 11.004 23.798 1.133 1.00 49.22 175 SER A C 1
ATOM 1389 O O . SER A 1 175 ? 11.535 23.477 2.192 1.00 49.22 175 SER A O 1
ATOM 1391 N N . ASP A 1 176 ? 9.717 24.135 1.065 1.00 44.22 176 ASP A N 1
ATOM 1392 C CA . ASP A 1 176 ? 8.868 24.462 2.214 1.00 44.22 176 ASP A CA 1
ATOM 1393 C C . ASP A 1 176 ? 8.526 23.260 3.130 1.00 44.22 176 ASP A C 1
ATOM 1395 O O . ASP A 1 176 ? 7.809 23.397 4.120 1.00 44.22 176 ASP A O 1
ATOM 1399 N N . LYS A 1 177 ? 8.970 22.031 2.798 1.00 52.62 177 LYS A N 1
ATOM 1400 C CA . LYS A 1 177 ? 8.638 20.809 3.570 1.00 52.62 177 LYS A CA 1
ATOM 1401 C C . LYS A 1 177 ? 9.791 19.843 3.830 1.00 52.62 177 LYS A C 1
ATOM 1403 O O . LYS A 1 177 ? 9.513 18.759 4.341 1.00 52.62 177 LYS A O 1
ATOM 1408 N N . GLY A 1 178 ? 11.031 20.172 3.458 1.00 55.22 178 GLY A N 1
ATOM 1409 C CA . GLY A 1 178 ? 12.182 19.275 3.657 1.00 55.22 178 GLY A CA 1
ATOM 1410 C C . GLY A 1 178 ? 12.031 17.908 2.970 1.00 55.22 178 GLY A C 1
ATOM 1411 O O . GLY A 1 178 ? 12.460 16.892 3.500 1.00 55.22 178 GLY A O 1
ATOM 1412 N N . ARG A 1 179 ? 11.332 17.853 1.825 1.00 57.31 179 ARG A N 1
ATOM 1413 C CA . ARG A 1 179 ? 11.046 16.609 1.068 1.00 57.31 179 ARG A CA 1
ATOM 1414 C C . ARG A 1 179 ? 11.618 16.631 -0.350 1.00 57.31 179 ARG A C 1
ATOM 1416 O O . ARG A 1 179 ? 11.220 15.818 -1.182 1.00 57.31 179 ARG A O 1
ATOM 1423 N N . SER A 1 180 ? 12.485 17.596 -0.640 1.00 58.81 180 SER A N 1
ATOM 1424 C CA . SER A 1 180 ? 13.145 17.751 -1.937 1.00 58.81 180 SER A CA 1
ATOM 1425 C C . SER A 1 180 ? 14.023 16.545 -2.266 1.00 58.81 180 SER A C 1
ATOM 1427 O O . SER A 1 180 ? 13.908 16.013 -3.365 1.00 58.81 180 SER A O 1
ATOM 1429 N N . GLU A 1 181 ? 14.806 16.066 -1.298 1.00 58.22 181 GLU A N 1
ATOM 1430 C CA . GLU A 1 181 ? 15.736 14.940 -1.468 1.00 58.22 181 GLU A CA 1
ATOM 1431 C C . GLU A 1 181 ? 15.006 13.657 -1.891 1.00 58.22 181 GLU A C 1
ATOM 1433 O O . GLU A 1 181 ? 15.290 13.113 -2.954 1.00 58.22 181 GLU A O 1
ATOM 1438 N N . PHE A 1 182 ? 13.948 13.264 -1.173 1.00 61.56 182 PHE A N 1
ATOM 1439 C CA . PHE A 1 182 ? 13.140 12.084 -1.520 1.00 61.56 182 PHE A CA 1
ATOM 1440 C C . PHE A 1 182 ? 12.376 12.213 -2.846 1.00 61.56 182 PHE A C 1
ATOM 1442 O O . PHE A 1 182 ? 11.888 11.230 -3.403 1.00 61.56 182 PHE A O 1
ATOM 1449 N N . ARG A 1 183 ? 12.161 13.432 -3.356 1.00 60.72 183 ARG A N 1
ATOM 1450 C CA . ARG A 1 183 ? 11.599 13.604 -4.703 1.00 60.72 183 ARG A CA 1
ATOM 1451 C C . ARG A 1 183 ? 12.664 13.356 -5.757 1.00 60.72 183 ARG A C 1
ATOM 1453 O O . ARG A 1 183 ? 12.362 12.650 -6.711 1.00 60.72 183 ARG A O 1
ATOM 1460 N N . ASN A 1 184 ? 13.852 13.921 -5.578 1.00 58.00 184 ASN A N 1
ATOM 1461 C CA . ASN A 1 184 ? 14.950 13.745 -6.521 1.00 58.00 184 ASN A CA 1
ATOM 1462 C C . ASN A 1 184 ? 15.324 12.263 -6.626 1.00 58.00 184 ASN A C 1
ATOM 1464 O O . ASN A 1 184 ? 15.336 11.739 -7.731 1.00 58.00 184 ASN A O 1
ATOM 1468 N N . GLU A 1 185 ? 15.426 11.565 -5.491 1.00 63.22 185 GLU A N 1
ATOM 1469 C CA . GLU A 1 185 ? 15.651 10.114 -5.441 1.00 63.22 185 GLU A CA 1
ATOM 1470 C C . GLU A 1 185 ? 14.626 9.330 -6.286 1.00 63.22 185 GLU A C 1
ATOM 1472 O O . GLU A 1 185 ? 14.987 8.445 -7.055 1.00 63.22 185 GLU A O 1
ATOM 1477 N N . ARG A 1 186 ? 13.334 9.679 -6.207 1.00 66.12 186 ARG A N 1
ATOM 1478 C CA . ARG A 1 186 ? 12.273 9.009 -6.985 1.00 66.12 186 ARG A CA 1
ATOM 1479 C C . ARG A 1 186 ? 12.307 9.353 -8.475 1.00 66.12 186 ARG A C 1
ATOM 1481 O O . ARG A 1 186 ? 11.939 8.514 -9.293 1.00 66.12 186 ARG A O 1
ATOM 1488 N N . SER A 1 187 ? 12.691 10.579 -8.826 1.00 60.06 187 SER A N 1
ATOM 1489 C CA . SER A 1 187 ? 12.844 10.994 -10.226 1.00 60.06 187 SER A CA 1
ATOM 1490 C C . SER A 1 187 ? 14.083 10.373 -10.875 1.00 60.06 187 SER A C 1
ATOM 1492 O O . SER A 1 187 ? 14.041 10.085 -12.065 1.00 60.06 187 SER A O 1
ATOM 1494 N N . GLU A 1 188 ? 15.151 10.149 -10.108 1.00 64.12 188 GLU A N 1
ATOM 1495 C CA . GLU A 1 188 ? 16.375 9.464 -10.544 1.00 64.12 188 GLU A CA 1
ATOM 1496 C C . GLU A 1 188 ? 16.206 7.942 -10.598 1.00 64.12 188 GLU A C 1
ATOM 1498 O O . GLU A 1 188 ? 16.851 7.290 -11.407 1.00 64.12 188 GLU A O 1
ATOM 1503 N N . PHE A 1 189 ? 15.301 7.382 -9.791 1.00 73.38 189 PHE A N 1
ATOM 1504 C CA . PHE A 1 189 ? 15.018 5.948 -9.747 1.00 73.38 189 PHE A CA 1
ATOM 1505 C C . PHE A 1 189 ? 14.421 5.384 -11.048 1.00 73.38 189 PHE A C 1
ATOM 1507 O O . PHE A 1 189 ? 14.849 4.340 -11.517 1.00 73.38 189 PHE A O 1
ATOM 1514 N N . LEU A 1 190 ? 13.413 6.048 -11.622 1.00 69.69 190 LEU A N 1
ATOM 1515 C CA . LEU A 1 190 ? 12.679 5.544 -12.792 1.00 69.69 190 LEU A CA 1
ATOM 1516 C C . LEU A 1 190 ? 13.474 5.440 -14.115 1.00 69.69 190 LEU A C 1
ATOM 1518 O O . LEU A 1 190 ? 13.134 4.557 -14.900 1.00 69.69 190 LEU A O 1
ATOM 1522 N N . PRO A 1 191 ? 14.435 6.332 -14.434 1.00 59.56 191 PRO A N 1
ATOM 1523 C CA . PRO A 1 191 ? 15.219 6.238 -15.669 1.00 59.56 191 PRO A CA 1
ATOM 1524 C C . PRO A 1 191 ? 16.405 5.257 -15.615 1.00 59.56 191 PRO A C 1
ATOM 1526 O O . PRO A 1 191 ? 17.045 5.073 -16.652 1.00 59.56 191 PRO A O 1
ATOM 1529 N N . LEU A 1 192 ? 16.731 4.688 -14.446 1.00 54.44 192 LEU A N 1
ATOM 1530 C CA . LEU A 1 192 ? 17.786 3.675 -14.275 1.00 54.44 192 LEU A CA 1
ATOM 1531 C C . LEU A 1 192 ? 17.303 2.284 -14.707 1.00 54.44 192 LEU A C 1
ATOM 1533 O O . LEU A 1 192 ? 18.136 1.554 -15.291 1.00 54.44 192 LEU A O 1
#